Protein AF-A0A9W6T6K0-F1 (afdb_monomer_lite)

Secondary structure (DSSP, 8-state):
----------HHHH--SHHHHHHHHH-GGG---HHHHHHHHHHHHHHHHHHGGG-SSHHHHHHHHHHHHHHHHHTTTS---HHHHIIIIIIIIITT---SSGGGS-HHHHHHHHHHHHHHHHHHHHHHHHHS----SSTT---HHHHHHHHHHHHHHHHH--SSSS-HHHHHHHHHHHHHHHHTTB-TTS-BSS---HHHHHHHHHHHHT---PPPSSSHHHHHHHHHHHHHTHHHHHHHHGGG--HHHHHHHHHHHHHHHT---B-TT---SSS--HHHHHHHHHHHT---SSHHHHHHHHHHHHHHHTHHHHHHHHHHHHHGGG-SSBPP--HHHHHHHHHHHHHHHHT-S--HHHHHTTSS--

Radius of gyration: 25.11 Å; chains: 1; bounding box: 58×57×72 Å

Organism: Candida boidinii (NCBI:txid5477)

Sequence (366 aa):
MEQSENDIPSIEKLISSEDDLVKYVVHPKELNKFEDIYDCLWLYLIFKLAKLIRDDRAQVRNGTIMTFFSIIHSCSDLKVSWLLIYKITLNSVVMQLKPGNITSTSTEDQKNWEESLCHIIEGLGKLYETFLPNFGSDDNIKDESLVIFWSGLIKYYTEIIDPEMNWIYLNTKVFHTFENLLECFSTKDNQVKIKPPTEITESFLEFWSGVLIKYNLIFVSQFQDFITSYLKCFIPLFVLTKSNIDYKKFEKMLMIFNTCIRYPLLSESQRDEIRCTDLQKTIIANLSHLKFTDPIYESSLIQQITSIILLPFSTRDLIEKKIGNKLSSRIPTFIAVSYDAIELLNRNLDDIEDLTPFLNDKSIMA

pLDDT: mean 83.54, std 13.95, range [32.38, 97.5]

Structure (mmCIF, N/CA/C/O backbone):
data_AF-A0A9W6T6K0-F1
#
_entry.id   AF-A0A9W6T6K0-F1
#
loop_
_atom_site.group_PDB
_atom_site.id
_atom_site.type_symbol
_atom_site.label_atom_id
_atom_site.label_alt_id
_atom_site.label_comp_id
_atom_site.label_asym_id
_atom_site.label_entity_id
_atom_site.label_seq_id
_atom_site.pdbx_PDB_ins_code
_atom_site.Cartn_x
_atom_site.Cartn_y
_atom_site.Cartn_z
_atom_site.occupancy
_atom_site.B_iso_or_equiv
_atom_site.auth_seq_id
_atom_site.auth_comp_id
_atom_site.auth_asym_id
_atom_site.auth_atom_id
_atom_site.pdbx_PDB_model_num
ATOM 1 N N . MET A 1 1 ? 34.100 -32.031 -40.895 1.00 35.38 1 MET A N 1
ATOM 2 C CA . MET A 1 1 ? 34.369 -31.195 -39.708 1.00 35.38 1 MET A CA 1
ATOM 3 C C . MET A 1 1 ? 33.242 -30.189 -39.624 1.00 35.38 1 MET A C 1
ATOM 5 O O . MET A 1 1 ? 33.351 -29.104 -40.172 1.00 35.38 1 MET A O 1
ATOM 9 N N . GLU A 1 2 ? 32.127 -30.616 -39.042 1.00 34.06 2 GLU A N 1
ATOM 10 C CA . GLU A 1 2 ? 31.027 -29.737 -38.648 1.00 34.06 2 GLU A CA 1
ATOM 11 C C . GLU A 1 2 ? 31.459 -29.071 -37.341 1.00 34.06 2 GLU A C 1
ATOM 13 O O . GLU A 1 2 ? 31.658 -29.752 -36.335 1.00 34.06 2 GLU A O 1
ATOM 18 N N . GLN A 1 3 ? 31.721 -27.765 -37.380 1.00 32.38 3 GLN A N 1
ATOM 19 C CA . GLN A 1 3 ? 31.899 -26.978 -36.166 1.00 32.38 3 GLN A CA 1
ATOM 20 C C . GLN A 1 3 ? 30.525 -26.490 -35.711 1.00 32.38 3 GLN A C 1
ATOM 22 O O . GLN A 1 3 ? 29.798 -25.845 -36.458 1.00 32.38 3 GLN A O 1
ATOM 27 N N . SER A 1 4 ? 30.213 -26.882 -34.481 1.00 34.00 4 SER A N 1
ATOM 28 C CA . SER A 1 4 ? 29.060 -26.563 -33.646 1.00 34.00 4 SER A CA 1
ATOM 29 C C . SER A 1 4 ? 28.482 -25.158 -33.840 1.00 34.00 4 SER A C 1
ATOM 31 O O . SER A 1 4 ? 29.103 -24.162 -33.478 1.00 34.00 4 SER A O 1
ATOM 33 N N . GLU A 1 5 ? 27.233 -25.114 -34.290 1.00 34.44 5 GLU A N 1
ATOM 34 C CA . GLU A 1 5 ? 26.368 -23.933 -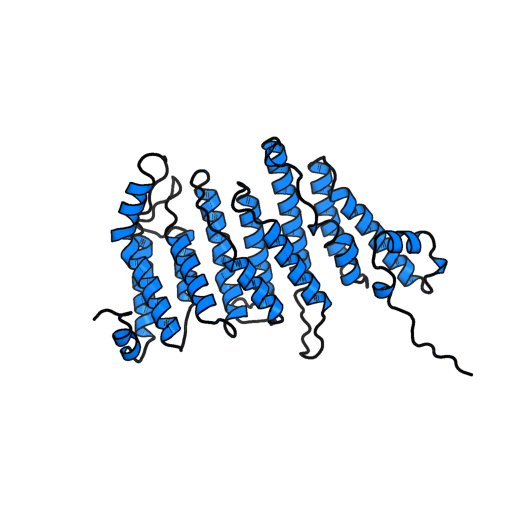34.407 1.00 34.44 5 GLU A CA 1
ATOM 35 C C . GLU A 1 5 ? 25.718 -23.520 -33.062 1.00 34.44 5 GLU A C 1
ATOM 37 O O . GLU A 1 5 ? 24.734 -22.789 -33.032 1.00 34.44 5 GLU A O 1
ATOM 42 N N . ASN A 1 6 ? 26.262 -23.978 -31.930 1.00 42.66 6 ASN A N 1
ATOM 43 C CA . ASN A 1 6 ? 25.698 -23.781 -30.593 1.00 42.66 6 ASN A CA 1
ATOM 44 C C . ASN A 1 6 ? 26.713 -23.089 -29.679 1.00 42.66 6 ASN A C 1
ATOM 46 O O . ASN A 1 6 ? 27.548 -23.769 -29.095 1.00 42.66 6 ASN A O 1
ATOM 50 N N . ASP A 1 7 ? 26.655 -21.755 -29.621 1.00 40.59 7 ASP A N 1
ATOM 51 C CA . ASP A 1 7 ? 26.913 -20.918 -28.428 1.00 40.59 7 ASP A CA 1
ATOM 52 C C . ASP A 1 7 ? 26.981 -19.431 -28.832 1.00 40.59 7 ASP A C 1
ATOM 54 O O . ASP A 1 7 ? 27.991 -18.748 -28.660 1.00 40.59 7 ASP A O 1
ATOM 58 N N . ILE A 1 8 ? 25.898 -18.893 -29.407 1.00 43.91 8 ILE A N 1
ATOM 59 C CA . ILE A 1 8 ? 25.769 -17.436 -29.563 1.00 43.91 8 ILE A CA 1
ATOM 60 C C . ILE A 1 8 ? 25.180 -16.897 -28.250 1.00 43.91 8 ILE A C 1
ATOM 62 O O . ILE A 1 8 ? 24.054 -17.268 -27.905 1.00 43.91 8 ILE A O 1
ATOM 66 N N . PRO A 1 9 ? 25.903 -16.060 -27.482 1.00 48.75 9 PRO A N 1
ATOM 67 C CA . PRO A 1 9 ? 25.356 -15.480 -26.266 1.00 48.75 9 PRO A CA 1
ATOM 68 C C . PRO A 1 9 ? 24.153 -14.595 -26.614 1.00 48.75 9 PRO A C 1
ATOM 70 O O . PRO A 1 9 ? 24.250 -13.723 -27.471 1.00 48.75 9 PRO A O 1
ATOM 73 N N . SER A 1 10 ? 23.021 -14.833 -25.941 1.00 61.88 10 SER A N 1
ATOM 74 C CA . SER A 1 10 ? 21.846 -13.945 -25.965 1.00 61.88 10 SER A CA 1
ATOM 75 C C . SER A 1 10 ? 22.283 -12.485 -25.771 1.00 61.88 10 SER A C 1
ATOM 77 O O . SER A 1 10 ? 23.189 -12.234 -24.971 1.00 61.88 10 SER A O 1
ATOM 79 N N . ILE A 1 11 ? 21.636 -11.524 -26.449 1.00 66.69 11 ILE A N 1
ATOM 80 C CA . ILE A 1 11 ? 21.881 -10.069 -26.302 1.00 66.69 11 ILE A CA 1
ATOM 81 C C . ILE A 1 11 ? 21.935 -9.663 -24.818 1.00 66.69 11 ILE A C 1
ATOM 83 O O . ILE A 1 11 ? 22.728 -8.818 -24.414 1.00 66.69 11 ILE A O 1
ATOM 87 N N . GLU A 1 12 ? 21.153 -10.337 -23.979 1.00 67.31 12 GLU A N 1
ATOM 88 C CA . GLU A 1 12 ? 21.079 -10.145 -22.528 1.00 67.31 12 GLU A CA 1
ATOM 89 C C . GLU A 1 12 ? 22.391 -10.414 -21.776 1.00 67.31 12 GLU A C 1
ATOM 91 O O . GLU A 1 12 ? 22.598 -9.878 -20.689 1.00 67.31 12 GLU A O 1
ATOM 96 N N . LYS A 1 13 ? 23.278 -11.246 -22.336 1.00 67.75 13 LYS A N 1
ATOM 97 C CA . LYS A 1 13 ? 24.628 -11.505 -21.811 1.00 67.75 13 LYS A CA 1
ATOM 98 C C . LYS A 1 13 ? 25.655 -10.496 -22.328 1.00 67.75 13 LYS A C 1
ATOM 100 O O . LYS A 1 13 ? 26.699 -10.329 -21.706 1.00 67.75 13 LYS A O 1
ATOM 105 N N . LEU A 1 14 ? 25.378 -9.860 -23.466 1.00 67.19 14 LEU A N 1
ATOM 106 C CA . LEU A 1 14 ? 26.284 -8.927 -24.137 1.00 67.19 14 LEU A CA 1
ATOM 107 C C . LEU A 1 14 ? 26.086 -7.483 -23.669 1.00 67.19 14 LEU A C 1
ATOM 109 O O . LEU A 1 14 ? 27.053 -6.726 -23.628 1.00 67.19 14 LEU A O 1
ATOM 113 N N . ILE A 1 15 ? 24.859 -7.103 -23.302 1.00 71.44 15 ILE A N 1
ATOM 114 C CA . ILE A 1 15 ? 24.521 -5.743 -22.873 1.00 71.44 15 ILE A CA 1
ATOM 115 C C . ILE A 1 15 ? 24.287 -5.731 -21.365 1.00 71.44 15 ILE A C 1
ATOM 117 O O . ILE A 1 15 ? 23.235 -6.142 -20.876 1.00 71.44 15 ILE A O 1
ATOM 121 N N . SER A 1 16 ? 25.280 -5.235 -20.626 1.00 68.81 16 SER A N 1
ATOM 122 C CA . SER A 1 16 ? 25.214 -5.116 -19.164 1.00 68.81 16 SER A CA 1
ATOM 123 C C . SER A 1 16 ? 25.133 -3.663 -18.693 1.00 68.81 16 SER A C 1
ATOM 125 O O . SER A 1 16 ? 24.722 -3.406 -17.562 1.00 68.81 16 SER A O 1
ATOM 127 N N . SER A 1 17 ? 25.517 -2.710 -19.546 1.00 71.62 17 SER A N 1
ATOM 128 C CA . SER A 1 17 ? 25.640 -1.293 -19.206 1.00 71.62 17 SER A CA 1
ATOM 129 C C . SER A 1 17 ? 25.206 -0.359 -20.344 1.00 71.62 17 SER A C 1
ATOM 131 O O . SER A 1 17 ? 25.005 -0.779 -21.486 1.00 71.62 17 SER A O 1
ATOM 133 N N . GLU A 1 18 ? 25.067 0.935 -20.029 1.00 75.31 18 GLU A N 1
ATOM 134 C CA . GLU A 1 18 ? 24.849 1.989 -21.033 1.00 75.31 18 GLU A CA 1
ATOM 135 C C . GLU A 1 18 ? 25.958 1.999 -22.093 1.00 75.31 18 GLU A C 1
ATOM 137 O O . GLU A 1 18 ? 25.665 2.136 -23.282 1.00 75.31 18 GLU A O 1
ATOM 142 N N . ASP A 1 19 ? 27.213 1.862 -21.664 1.00 76.31 19 ASP A N 1
ATOM 143 C CA . ASP A 1 19 ? 28.371 1.945 -22.552 1.00 76.31 19 ASP A CA 1
ATOM 144 C C . ASP A 1 19 ? 28.377 0.785 -23.551 1.00 76.31 19 ASP A C 1
ATOM 146 O O . ASP A 1 19 ? 28.665 0.991 -24.732 1.00 76.31 19 ASP A O 1
ATOM 150 N N . ASP A 1 20 ? 27.952 -0.403 -23.111 1.00 76.06 20 ASP A N 1
ATOM 151 C CA . ASP A 1 20 ? 27.759 -1.554 -23.992 1.00 76.06 20 ASP A CA 1
ATOM 152 C C . ASP A 1 20 ? 26.673 -1.257 -25.031 1.00 76.06 20 ASP A C 1
ATOM 154 O O . ASP A 1 20 ? 26.900 -1.419 -26.230 1.00 76.06 20 ASP A O 1
ATOM 158 N N . LEU A 1 21 ? 25.512 -0.745 -24.602 1.00 78.94 21 LEU A N 1
ATOM 159 C CA . LEU A 1 21 ? 24.405 -0.416 -25.505 1.00 78.94 21 LEU A CA 1
ATOM 160 C C . LEU A 1 21 ? 24.820 0.619 -26.564 1.00 78.94 21 LEU A C 1
ATOM 162 O O . LEU A 1 21 ? 24.521 0.458 -27.747 1.00 78.94 21 LEU A O 1
ATOM 166 N N . VAL A 1 22 ? 25.541 1.669 -26.159 1.00 78.38 22 VAL A N 1
ATOM 167 C CA . VAL A 1 22 ? 26.057 2.695 -27.078 1.00 78.38 22 VAL A CA 1
ATOM 168 C C . VAL A 1 22 ? 27.078 2.083 -28.039 1.00 78.38 22 VAL A C 1
ATOM 170 O O . VAL A 1 22 ? 27.030 2.361 -29.239 1.00 78.38 22 VAL A O 1
ATOM 173 N N . LYS A 1 23 ? 27.979 1.226 -27.544 1.00 76.81 23 LYS A N 1
ATOM 174 C CA . LYS A 1 23 ? 28.990 0.555 -28.366 1.00 76.81 23 LYS A CA 1
ATOM 175 C C . LYS A 1 23 ? 28.341 -0.284 -29.467 1.00 76.81 23 LYS A C 1
ATOM 177 O O . LYS A 1 23 ? 28.736 -0.138 -30.624 1.00 76.81 23 LYS A O 1
ATOM 182 N N . TYR A 1 24 ? 27.328 -1.085 -29.141 1.00 74.12 24 TYR A N 1
ATOM 183 C CA . TYR A 1 24 ? 26.643 -1.946 -30.111 1.00 74.12 24 TYR A CA 1
ATOM 184 C C . TYR A 1 24 ? 25.807 -1.168 -31.131 1.00 74.12 24 TYR A C 1
ATOM 186 O O . TYR A 1 24 ? 25.782 -1.534 -32.305 1.00 74.12 24 TYR A O 1
ATOM 194 N N . VAL A 1 25 ? 25.186 -0.056 -30.728 1.00 76.50 25 VAL A N 1
ATOM 195 C CA . VAL A 1 25 ? 24.444 0.816 -31.655 1.00 76.50 25 VAL A CA 1
ATOM 196 C C . VAL A 1 25 ? 25.380 1.534 -32.634 1.00 76.50 25 VAL A C 1
ATOM 198 O O . VAL A 1 25 ? 25.056 1.668 -33.813 1.00 76.50 25 VAL A O 1
ATOM 201 N N . VAL A 1 26 ? 26.549 1.990 -32.173 1.00 75.25 26 VAL A N 1
ATOM 202 C CA . VAL A 1 26 ? 27.509 2.733 -33.012 1.00 75.25 26 VAL A CA 1
ATOM 203 C C . VAL A 1 26 ? 28.376 1.792 -33.861 1.00 75.25 26 VAL A C 1
ATOM 205 O O . VAL A 1 26 ? 28.755 2.143 -34.978 1.00 75.25 26 VAL A O 1
ATOM 208 N N . HIS A 1 27 ? 28.674 0.588 -33.365 1.00 71.62 27 HIS A N 1
ATOM 209 C CA . HIS A 1 27 ? 29.499 -0.415 -34.043 1.00 71.62 27 HIS A CA 1
ATOM 210 C C . HIS A 1 27 ? 28.743 -1.749 -34.189 1.00 71.62 27 HIS A C 1
ATOM 212 O O . HIS A 1 27 ? 29.136 -2.751 -33.591 1.00 71.62 27 HIS A O 1
ATOM 218 N N . PRO A 1 28 ? 27.711 -1.820 -35.051 1.00 64.38 28 PRO A N 1
ATOM 219 C CA . PRO A 1 28 ? 26.855 -3.003 -35.190 1.00 64.38 28 PRO A CA 1
ATOM 220 C C . PRO A 1 28 ? 27.562 -4.237 -35.777 1.00 64.38 28 PRO A C 1
ATOM 222 O O . PRO A 1 28 ? 26.952 -5.290 -35.897 1.00 64.38 28 PRO A O 1
ATOM 225 N N . LYS A 1 29 ? 28.851 -4.140 -36.136 1.00 59.06 29 LYS A N 1
ATOM 226 C CA . LYS A 1 29 ? 29.643 -5.244 -36.711 1.00 59.06 29 LYS A CA 1
ATOM 227 C C . LYS A 1 29 ? 29.826 -6.435 -35.761 1.00 59.06 29 LYS A C 1
ATOM 229 O O . LYS A 1 29 ? 30.221 -7.497 -36.223 1.00 59.06 29 LYS A O 1
ATOM 234 N N . GLU A 1 30 ? 29.580 -6.247 -34.464 1.00 57.69 30 GLU A N 1
ATOM 235 C CA . GLU A 1 30 ? 29.626 -7.305 -33.444 1.00 57.69 30 GLU A CA 1
ATOM 236 C C . GLU A 1 30 ? 28.275 -8.048 -33.295 1.00 57.69 30 GLU A C 1
ATOM 238 O O . GLU A 1 30 ? 28.223 -9.078 -32.627 1.00 57.69 30 GLU A O 1
ATOM 243 N N . LEU A 1 31 ? 27.194 -7.568 -33.933 1.00 59.91 31 LEU A N 1
ATOM 244 C CA . LEU A 1 31 ? 25.869 -8.197 -33.928 1.00 59.91 31 LEU A CA 1
ATOM 245 C C . LEU A 1 31 ? 25.640 -8.955 -35.243 1.00 59.91 31 LEU A C 1
ATOM 247 O O . LEU A 1 31 ? 25.631 -8.377 -36.327 1.00 59.91 31 LEU A O 1
ATOM 251 N N . ASN A 1 32 ? 25.445 -10.271 -35.146 1.00 59.09 32 ASN A N 1
ATOM 252 C CA . ASN A 1 32 ? 25.355 -11.153 -36.315 1.00 59.09 32 ASN A CA 1
ATOM 253 C C . ASN A 1 32 ? 23.954 -11.188 -36.962 1.00 59.09 32 ASN A C 1
ATOM 255 O O . ASN A 1 32 ? 23.807 -11.753 -38.046 1.00 59.09 32 ASN A O 1
ATOM 259 N N . LYS A 1 33 ? 22.924 -10.596 -36.331 1.00 68.38 33 LYS A N 1
ATOM 260 C CA . LYS A 1 33 ? 21.535 -10.581 -36.826 1.00 68.38 33 LYS A CA 1
ATOM 261 C C . LYS A 1 33 ? 20.980 -9.159 -36.913 1.00 68.38 33 LYS A C 1
ATOM 263 O O . LYS A 1 33 ? 21.191 -8.334 -36.032 1.00 68.38 33 LYS A O 1
ATOM 268 N N . PHE A 1 34 ? 20.225 -8.890 -37.978 1.00 67.88 34 PHE A N 1
ATOM 269 C CA . PHE A 1 34 ? 19.573 -7.594 -38.207 1.00 67.88 34 PHE A CA 1
ATOM 270 C C . PHE A 1 34 ? 18.480 -7.287 -37.165 1.00 67.88 34 PHE A C 1
ATOM 272 O O . PHE A 1 34 ? 18.283 -6.129 -36.807 1.00 67.88 34 PHE A O 1
ATOM 279 N N . GLU A 1 35 ? 17.809 -8.324 -36.656 1.00 68.94 35 GLU A N 1
ATOM 280 C CA . GLU A 1 35 ? 16.799 -8.224 -35.590 1.00 68.94 35 GLU A CA 1
ATOM 281 C C . GLU A 1 35 ? 17.417 -7.686 -34.288 1.00 68.94 35 GLU A C 1
ATOM 283 O O . GLU A 1 35 ? 16.911 -6.720 -33.724 1.00 68.94 35 GLU A O 1
ATOM 288 N N . ASP A 1 36 ? 18.591 -8.194 -33.903 1.00 72.81 36 ASP A N 1
ATOM 289 C CA . ASP A 1 36 ? 19.314 -7.756 -32.703 1.00 72.81 36 ASP A CA 1
ATOM 290 C C . ASP A 1 36 ? 19.697 -6.264 -32.766 1.00 72.81 36 ASP A C 1
ATOM 292 O O . ASP A 1 36 ? 19.663 -5.556 -31.759 1.00 72.81 36 ASP A O 1
ATOM 296 N N . ILE A 1 37 ? 20.033 -5.754 -33.959 1.00 75.31 37 ILE A N 1
ATOM 297 C CA . ILE A 1 37 ? 20.345 -4.331 -34.172 1.00 75.31 37 ILE A CA 1
ATOM 298 C C . ILE A 1 37 ? 19.092 -3.470 -33.980 1.00 75.31 37 ILE A C 1
ATOM 300 O O . ILE A 1 37 ? 19.172 -2.402 -33.370 1.00 75.31 37 ILE A O 1
ATOM 304 N N . TYR A 1 38 ? 17.941 -3.921 -34.487 1.00 78.12 38 TYR A N 1
ATOM 305 C CA . TYR A 1 38 ? 16.671 -3.215 -34.327 1.00 78.12 38 TYR A CA 1
ATOM 306 C C . TYR A 1 38 ? 16.263 -3.135 -32.851 1.00 78.12 38 TYR A C 1
ATOM 308 O O . TYR A 1 38 ? 15.936 -2.050 -32.365 1.00 78.12 38 TYR A O 1
ATOM 316 N N . ASP A 1 39 ? 16.386 -4.241 -32.118 1.00 77.38 39 ASP A N 1
ATOM 317 C CA . ASP A 1 39 ? 16.087 -4.293 -30.686 1.00 77.38 39 ASP A CA 1
ATOM 318 C C . ASP A 1 39 ? 17.031 -3.396 -29.872 1.00 77.38 39 ASP A C 1
ATOM 320 O O . ASP A 1 39 ? 16.587 -2.656 -28.990 1.00 77.38 39 ASP A O 1
ATOM 324 N N . CYS A 1 40 ? 18.328 -3.375 -30.206 1.00 79.25 40 CYS A N 1
ATOM 325 C CA . CYS A 1 40 ? 19.297 -2.478 -29.570 1.00 79.25 40 CYS A CA 1
ATOM 326 C C . CYS A 1 40 ? 18.999 -0.998 -29.849 1.00 79.25 40 CYS A C 1
ATOM 328 O O . CYS A 1 40 ? 19.087 -0.169 -28.943 1.00 79.25 40 CYS A O 1
ATOM 330 N N . LEU A 1 41 ? 18.632 -0.649 -31.087 1.00 82.75 41 LEU A N 1
ATOM 331 C CA . LEU A 1 41 ? 18.249 0.717 -31.457 1.00 82.75 41 LEU A CA 1
ATOM 332 C C . LEU A 1 41 ? 16.990 1.166 -30.716 1.00 82.75 41 LEU A C 1
ATOM 334 O O . LEU A 1 41 ? 16.920 2.299 -30.236 1.00 82.75 41 LEU A O 1
ATOM 338 N N . TRP A 1 42 ? 16.009 0.276 -30.601 1.00 84.38 42 TRP A N 1
ATOM 339 C CA . TRP A 1 42 ? 14.771 0.546 -29.888 1.00 84.38 42 TRP A CA 1
ATOM 340 C C . TRP A 1 42 ? 15.014 0.735 -28.385 1.00 84.38 42 TRP A C 1
ATOM 342 O O . TRP A 1 42 ? 14.585 1.734 -27.801 1.00 84.38 42 TRP A O 1
ATOM 352 N N . LEU A 1 43 ? 15.798 -0.155 -27.772 1.00 84.31 43 LEU A N 1
ATOM 353 C CA . LEU A 1 43 ? 16.209 -0.036 -26.375 1.00 84.31 43 LEU A CA 1
ATOM 354 C C . LEU A 1 43 ? 17.001 1.255 -26.125 1.00 84.31 43 LEU A C 1
ATOM 356 O O . LEU A 1 43 ? 16.782 1.935 -25.123 1.00 84.31 43 LEU A O 1
ATOM 360 N N . TYR A 1 44 ? 17.879 1.638 -27.054 1.00 87.00 44 TYR A N 1
ATOM 361 C CA . TYR A 1 44 ? 18.618 2.897 -26.993 1.00 87.00 44 TYR A CA 1
ATOM 362 C C . TYR A 1 44 ? 17.702 4.118 -27.062 1.00 87.00 44 TYR A C 1
ATOM 364 O O . TYR A 1 44 ? 17.884 5.063 -26.291 1.00 87.00 44 TYR A O 1
ATOM 372 N N . LEU A 1 45 ? 16.696 4.104 -27.941 1.00 87.69 45 LEU A N 1
ATOM 373 C CA . LEU A 1 45 ? 15.717 5.184 -28.047 1.00 87.69 45 LEU A CA 1
ATOM 374 C C . LEU A 1 45 ? 14.962 5.373 -26.727 1.00 87.69 45 LEU A C 1
ATOM 376 O O . LEU A 1 45 ? 14.869 6.492 -26.218 1.00 87.69 45 LEU A O 1
ATOM 380 N N . ILE A 1 46 ? 14.477 4.279 -26.142 1.00 88.56 46 ILE A N 1
ATOM 381 C CA . ILE A 1 46 ? 13.771 4.304 -24.857 1.00 88.56 46 ILE A CA 1
ATOM 382 C C . ILE A 1 46 ? 14.679 4.768 -23.740 1.00 88.56 46 ILE A C 1
ATOM 384 O O . ILE A 1 46 ? 14.271 5.571 -22.907 1.00 88.56 46 ILE A O 1
ATOM 388 N N . PHE A 1 47 ? 15.919 4.302 -23.725 1.00 89.50 47 PHE A N 1
ATOM 389 C CA . PHE A 1 47 ? 16.890 4.735 -22.743 1.00 89.50 47 PHE A CA 1
ATOM 390 C C . PHE A 1 47 ? 17.160 6.244 -22.826 1.00 89.50 47 PHE A C 1
ATOM 392 O O . PHE A 1 47 ? 17.175 6.935 -21.804 1.00 89.50 47 PHE A O 1
ATOM 399 N N . LYS A 1 48 ? 17.322 6.791 -24.038 1.00 90.12 48 LYS A N 1
ATOM 400 C CA . LYS A 1 48 ? 17.477 8.238 -24.234 1.00 90.12 48 LYS A CA 1
ATOM 401 C C . LYS A 1 48 ? 16.238 9.009 -23.800 1.00 90.12 48 LYS A C 1
ATOM 403 O O . LYS A 1 48 ? 16.390 10.044 -23.158 1.00 90.12 48 LYS A O 1
ATOM 408 N N . LEU A 1 49 ? 15.044 8.490 -24.073 1.00 90.62 49 LEU A N 1
ATOM 409 C CA . LEU A 1 49 ? 13.801 9.077 -23.581 1.00 90.62 49 LEU A CA 1
ATOM 410 C C . LEU A 1 49 ? 13.728 9.047 -22.047 1.00 90.62 49 LEU A C 1
ATOM 412 O O . LEU A 1 49 ? 13.433 10.066 -21.432 1.00 90.62 49 LEU A O 1
ATOM 416 N N . ALA A 1 50 ? 14.073 7.922 -21.417 1.00 91.12 50 ALA A N 1
ATOM 417 C CA . ALA A 1 50 ? 14.092 7.784 -19.964 1.00 91.12 50 ALA A CA 1
ATOM 418 C C . ALA A 1 50 ? 15.045 8.793 -19.307 1.00 91.12 50 ALA A C 1
ATOM 420 O O . ALA A 1 50 ? 14.732 9.347 -18.258 1.00 91.12 50 ALA A O 1
ATOM 421 N N . LYS A 1 51 ? 16.190 9.100 -19.932 1.00 91.19 51 LYS A N 1
ATOM 422 C CA . LYS A 1 51 ? 17.116 10.124 -19.417 1.00 91.19 51 LYS A CA 1
ATOM 423 C C . LYS A 1 51 ? 16.501 11.520 -19.340 1.00 91.19 51 LYS A C 1
ATOM 425 O O . LYS A 1 51 ? 16.868 12.279 -18.445 1.00 91.19 51 LYS A O 1
ATOM 430 N N . LEU A 1 52 ? 15.555 11.847 -20.221 1.00 92.12 52 LEU A N 1
ATOM 431 C CA . LEU A 1 52 ? 14.866 13.141 -20.217 1.00 92.12 52 LEU A CA 1
ATOM 432 C C . LEU A 1 52 ? 13.900 13.298 -19.029 1.00 92.12 52 LEU A C 1
ATOM 434 O O . LEU A 1 52 ? 13.493 14.411 -18.715 1.00 92.12 52 LEU A O 1
ATOM 438 N N . ILE A 1 53 ? 13.591 12.219 -18.300 1.00 92.62 53 ILE A N 1
ATOM 439 C CA . ILE A 1 53 ? 12.798 12.276 -17.059 1.00 92.62 53 ILE A CA 1
ATOM 440 C C . ILE A 1 53 ? 13.537 13.063 -15.959 1.00 92.62 53 ILE A C 1
ATOM 442 O O . ILE A 1 53 ? 12.927 13.537 -15.006 1.00 92.62 53 ILE A O 1
ATOM 446 N N . ARG A 1 54 ? 14.853 13.257 -16.087 1.00 89.62 54 ARG A N 1
ATOM 447 C CA . ARG A 1 54 ? 15.649 14.064 -15.153 1.00 89.62 54 ARG A CA 1
ATOM 448 C C . ARG A 1 54 ? 15.655 15.562 -15.484 1.00 89.62 54 ARG A C 1
ATOM 450 O O . ARG A 1 54 ? 16.431 16.287 -14.877 1.00 89.62 54 ARG A O 1
ATOM 457 N N . ASP A 1 55 ? 14.848 16.025 -16.443 1.00 90.81 55 ASP A N 1
ATOM 458 C CA . ASP A 1 55 ? 14.747 17.457 -16.754 1.00 90.81 55 ASP A CA 1
ATOM 459 C C . ASP A 1 55 ? 14.225 18.240 -15.535 1.00 90.81 55 ASP A C 1
ATOM 461 O O . ASP A 1 55 ? 13.277 17.826 -14.855 1.00 90.81 55 ASP A O 1
ATOM 465 N N . ASP A 1 56 ? 14.846 19.387 -15.262 1.00 86.94 56 ASP A N 1
ATOM 466 C CA . ASP A 1 56 ? 14.498 20.239 -14.123 1.00 86.94 56 ASP A CA 1
ATOM 467 C C . ASP A 1 56 ? 13.082 20.818 -14.262 1.00 86.94 56 ASP A C 1
ATOM 469 O O . ASP A 1 56 ? 12.362 20.998 -13.274 1.00 86.94 56 ASP A O 1
ATOM 473 N N . ARG A 1 57 ? 12.631 21.064 -15.499 1.00 90.69 57 ARG A N 1
ATOM 474 C CA . ARG A 1 57 ? 11.324 21.663 -15.779 1.00 90.69 57 ARG A CA 1
ATOM 475 C C . ARG A 1 57 ? 10.226 20.621 -15.607 1.00 90.69 57 ARG A C 1
ATOM 477 O O . ARG A 1 57 ? 10.125 19.673 -16.385 1.00 90.69 57 ARG A O 1
ATOM 484 N N . ALA A 1 58 ? 9.335 20.862 -14.647 1.00 91.00 58 ALA A N 1
ATOM 485 C CA . ALA A 1 58 ? 8.244 19.953 -14.292 1.00 91.00 58 ALA A CA 1
ATOM 486 C C . ALA A 1 58 ? 7.392 19.510 -15.491 1.00 91.00 58 ALA A C 1
ATOM 488 O O . ALA A 1 58 ? 7.142 18.323 -15.662 1.00 91.00 58 ALA A O 1
ATOM 489 N N . GLN A 1 59 ? 7.016 20.438 -16.376 1.00 92.69 59 GLN A N 1
ATOM 490 C CA . GLN A 1 59 ? 6.203 20.120 -17.556 1.00 92.69 59 GLN A CA 1
ATOM 491 C C . GLN A 1 59 ? 6.908 19.169 -18.531 1.00 92.69 59 GLN A C 1
ATOM 493 O O . GLN A 1 59 ? 6.288 18.244 -19.053 1.00 92.69 59 GLN A O 1
ATOM 498 N N . VAL A 1 60 ? 8.208 19.377 -18.765 1.00 93.62 60 VAL A N 1
ATOM 499 C CA . VAL A 1 60 ? 8.999 18.522 -19.661 1.00 93.62 60 VAL A CA 1
ATOM 500 C C . VAL A 1 60 ? 9.194 17.154 -19.027 1.00 93.62 60 VAL A C 1
ATOM 502 O O . VAL A 1 60 ? 8.997 16.139 -19.693 1.00 93.62 60 VAL A O 1
ATOM 505 N N . ARG A 1 61 ? 9.496 17.120 -17.728 1.00 94.81 61 ARG A N 1
ATOM 506 C CA . ARG A 1 61 ? 9.615 15.888 -16.954 1.00 94.81 61 ARG A CA 1
ATOM 507 C C . ARG A 1 61 ? 8.321 15.073 -16.967 1.00 94.81 61 ARG A C 1
ATOM 509 O O . ARG A 1 61 ? 8.350 13.922 -17.391 1.00 94.81 61 ARG A O 1
ATOM 516 N N . ASN A 1 62 ? 7.187 15.668 -16.597 1.00 94.75 62 ASN A N 1
ATOM 517 C CA . ASN A 1 62 ? 5.881 14.999 -16.573 1.00 94.75 62 ASN A CA 1
ATOM 518 C C . ASN A 1 62 ? 5.478 14.513 -17.973 1.00 94.75 62 ASN A C 1
ATOM 520 O O . ASN A 1 62 ? 5.102 13.352 -18.141 1.00 94.75 62 ASN A O 1
ATOM 524 N N . GLY A 1 63 ? 5.628 15.364 -18.996 1.00 95.50 63 GLY A N 1
ATOM 525 C CA . GLY A 1 63 ? 5.369 14.994 -20.390 1.00 95.50 63 GLY A CA 1
ATOM 526 C C . GLY A 1 63 ? 6.230 13.819 -20.859 1.00 95.50 63 GLY A C 1
ATOM 527 O O . GLY A 1 63 ? 5.731 12.897 -21.506 1.00 95.50 63 GLY A O 1
ATOM 528 N N . THR A 1 64 ? 7.507 13.809 -20.474 1.00 95.88 64 THR A N 1
ATOM 529 C CA . THR A 1 64 ? 8.433 12.716 -20.786 1.00 95.88 64 THR A CA 1
ATOM 530 C C . THR A 1 64 ? 8.032 11.423 -20.083 1.00 95.88 64 THR A C 1
ATOM 532 O O . THR A 1 64 ? 7.988 10.389 -20.740 1.00 95.88 64 THR A O 1
ATOM 535 N N . ILE A 1 65 ? 7.699 11.464 -18.786 1.00 95.81 65 ILE A N 1
ATOM 536 C CA . ILE A 1 65 ? 7.266 10.285 -18.016 1.00 95.81 65 ILE A CA 1
ATOM 537 C C . ILE A 1 65 ? 6.041 9.642 -18.675 1.00 95.81 65 ILE A C 1
ATOM 539 O O . ILE A 1 65 ? 6.046 8.447 -18.971 1.00 95.81 65 ILE A O 1
ATOM 543 N N . MET A 1 66 ? 5.010 10.440 -18.968 1.00 94.62 66 MET A N 1
ATOM 544 C CA . MET A 1 66 ? 3.788 9.948 -19.609 1.00 94.62 66 MET A CA 1
ATOM 545 C C . MET A 1 66 ? 4.064 9.355 -20.996 1.00 94.62 66 MET A C 1
ATOM 547 O O . MET A 1 66 ? 3.542 8.290 -21.334 1.00 94.62 66 MET A O 1
ATOM 551 N N . THR A 1 67 ? 4.914 10.013 -21.788 1.00 94.69 67 THR A N 1
ATOM 552 C CA . THR A 1 67 ? 5.299 9.537 -23.126 1.00 94.69 67 THR A CA 1
ATOM 553 C C . THR A 1 67 ? 6.090 8.232 -23.045 1.00 94.69 67 THR A C 1
ATOM 555 O O . THR A 1 67 ? 5.812 7.303 -23.799 1.00 94.69 67 THR A O 1
ATOM 558 N N . PHE A 1 68 ? 7.031 8.131 -22.103 1.00 94.44 68 PHE A N 1
ATOM 559 C CA . PHE A 1 68 ? 7.829 6.932 -21.860 1.00 94.44 68 PHE A CA 1
ATOM 560 C C . PHE A 1 68 ? 6.939 5.720 -21.582 1.00 94.44 68 PHE A C 1
ATOM 562 O O . PHE A 1 68 ? 7.028 4.724 -22.298 1.00 94.44 68 PHE A O 1
ATOM 569 N N . PHE A 1 69 ? 6.028 5.816 -20.609 1.00 93.06 69 PHE A N 1
ATOM 570 C CA . PHE A 1 69 ? 5.134 4.700 -20.293 1.00 93.06 69 PHE A CA 1
ATOM 571 C C . PHE A 1 69 ? 4.162 4.390 -21.433 1.00 93.06 69 PHE A C 1
ATOM 573 O O . PHE A 1 69 ? 3.899 3.222 -21.698 1.00 93.06 69 PHE A O 1
ATOM 580 N N . SER A 1 70 ? 3.682 5.402 -22.163 1.00 91.31 70 SER A N 1
ATOM 581 C CA . SER A 1 70 ? 2.807 5.187 -23.325 1.00 91.31 70 SER A CA 1
ATOM 582 C C . SER A 1 70 ? 3.502 4.406 -24.444 1.00 91.31 70 SER A C 1
ATOM 584 O O . SER A 1 70 ? 2.897 3.508 -25.032 1.00 91.31 70 SER A O 1
ATOM 586 N N . ILE A 1 71 ? 4.775 4.711 -24.719 1.00 89.56 71 ILE A N 1
ATOM 587 C CA . ILE A 1 71 ? 5.582 3.982 -25.707 1.00 89.56 71 ILE A CA 1
ATOM 588 C C . ILE A 1 71 ? 5.802 2.546 -25.247 1.00 89.56 71 ILE A C 1
ATOM 590 O O . ILE A 1 71 ? 5.517 1.628 -26.008 1.00 89.56 71 ILE A O 1
ATOM 594 N N . ILE A 1 72 ? 6.243 2.341 -24.001 1.00 87.12 72 ILE A N 1
ATOM 595 C CA . ILE A 1 72 ? 6.464 0.992 -23.465 1.00 87.12 72 ILE A CA 1
ATOM 596 C C . ILE A 1 72 ? 5.180 0.156 -23.546 1.00 87.12 72 ILE A C 1
ATOM 598 O O . ILE A 1 72 ? 5.221 -0.979 -24.011 1.00 87.12 72 ILE A O 1
ATOM 602 N N . HIS A 1 73 ? 4.033 0.724 -23.166 1.00 83.88 73 HIS A N 1
ATOM 603 C CA . HIS A 1 73 ? 2.743 0.037 -23.246 1.00 83.88 73 HIS A CA 1
ATOM 604 C C . HIS A 1 73 ? 2.321 -0.315 -24.672 1.00 83.88 73 HIS A C 1
ATOM 606 O O . HIS A 1 73 ? 1.775 -1.390 -24.894 1.00 83.88 73 HIS A O 1
ATOM 612 N N . SER A 1 74 ? 2.581 0.570 -25.635 1.00 82.81 74 SER A N 1
ATOM 613 C CA . SER A 1 74 ? 2.222 0.347 -27.044 1.00 82.81 74 SER A CA 1
ATOM 614 C C . SER A 1 74 ? 3.113 -0.690 -27.728 1.00 82.81 74 SER A C 1
ATOM 616 O O . SER A 1 74 ? 2.816 -1.132 -28.834 1.00 82.81 74 SER A O 1
ATOM 618 N N . CYS A 1 75 ? 4.222 -1.060 -27.094 1.00 71.56 75 CYS A N 1
ATOM 619 C CA . CYS A 1 75 ? 5.225 -1.955 -27.646 1.00 71.56 75 CYS A CA 1
ATOM 620 C C . CYS A 1 75 ? 5.150 -3.380 -27.081 1.00 71.56 75 CYS A C 1
ATOM 622 O O . CYS A 1 75 ? 6.130 -4.115 -27.180 1.00 71.56 75 CYS A O 1
ATOM 624 N N . SER A 1 76 ? 3.988 -3.783 -26.553 1.00 60.41 76 SER A N 1
ATOM 625 C CA . SER A 1 76 ? 3.705 -5.140 -26.054 1.00 60.41 76 SER A CA 1
ATOM 626 C C . SER A 1 76 ? 4.103 -6.264 -27.013 1.00 60.41 76 SER A C 1
ATOM 628 O O . SER A 1 76 ? 4.449 -7.356 -26.573 1.00 60.41 76 SER A O 1
ATOM 630 N N . ASP A 1 77 ? 4.044 -5.986 -28.315 1.00 60.31 77 ASP A N 1
ATOM 631 C CA . ASP A 1 77 ? 4.198 -6.978 -29.378 1.00 60.31 77 ASP A CA 1
ATOM 632 C C . ASP A 1 77 ? 5.649 -7.110 -29.871 1.00 60.31 77 ASP A C 1
ATOM 634 O O . ASP A 1 77 ? 5.961 -7.988 -30.680 1.00 60.31 77 ASP A O 1
ATOM 638 N N . LEU A 1 78 ? 6.555 -6.241 -29.408 1.00 60.38 78 LEU A N 1
ATOM 639 C CA . LEU A 1 78 ? 7.971 -6.324 -29.750 1.00 60.38 78 LEU A CA 1
ATOM 640 C C . LEU A 1 78 ? 8.638 -7.412 -28.899 1.00 60.38 78 LEU A C 1
ATOM 642 O O . LEU A 1 78 ? 8.496 -7.432 -27.679 1.00 60.38 78 LEU A O 1
ATOM 646 N N . LYS A 1 79 ? 9.425 -8.295 -29.529 1.00 65.56 79 LYS A N 1
ATOM 647 C CA . LYS A 1 79 ? 10.193 -9.375 -28.869 1.00 65.56 79 LYS A CA 1
ATOM 648 C C . LYS A 1 79 ? 11.391 -8.863 -28.049 1.00 65.56 79 LYS A C 1
ATOM 650 O O . LYS A 1 79 ? 12.396 -9.556 -27.913 1.00 65.56 79 LYS A O 1
ATOM 655 N N . VAL A 1 80 ? 11.313 -7.646 -27.521 1.00 68.12 80 VAL A N 1
ATOM 656 C CA . VAL A 1 80 ? 12.417 -7.028 -26.790 1.00 68.12 80 VAL A CA 1
ATOM 657 C C . VAL A 1 80 ? 12.516 -7.650 -25.401 1.00 68.12 80 VAL A C 1
ATOM 659 O O . VAL A 1 80 ? 11.513 -7.882 -24.727 1.00 68.12 80 VAL A O 1
ATOM 662 N N . SER A 1 81 ? 13.746 -7.901 -24.951 1.00 78.31 81 SER A N 1
ATOM 663 C CA . SER A 1 81 ? 14.006 -8.427 -23.611 1.00 78.31 81 SER A CA 1
ATOM 664 C C . SER A 1 81 ? 13.540 -7.453 -22.522 1.00 78.31 81 SER A C 1
ATOM 666 O O . SER A 1 81 ? 14.135 -6.390 -22.305 1.00 78.31 81 SER A O 1
ATOM 668 N N . TRP A 1 82 ? 12.515 -7.855 -21.767 1.00 80.56 82 TRP A N 1
ATOM 669 C CA . TRP A 1 82 ? 12.052 -7.143 -20.572 1.00 80.56 82 TRP A CA 1
ATOM 670 C C . TRP A 1 82 ? 13.137 -7.015 -19.503 1.00 80.56 82 TRP A C 1
ATOM 672 O O . TRP A 1 82 ? 13.182 -6.009 -18.796 1.00 80.56 82 TRP A O 1
ATOM 682 N N . LEU A 1 83 ? 14.057 -7.981 -19.424 1.00 82.88 83 LEU A N 1
ATOM 683 C CA . LEU A 1 83 ? 15.205 -7.918 -18.523 1.00 82.88 83 LEU A CA 1
ATOM 684 C C . LEU A 1 83 ? 16.123 -6.741 -18.864 1.00 82.88 83 LEU A C 1
ATOM 686 O O . LEU A 1 83 ? 16.577 -6.038 -17.959 1.00 82.88 83 LEU A O 1
ATOM 690 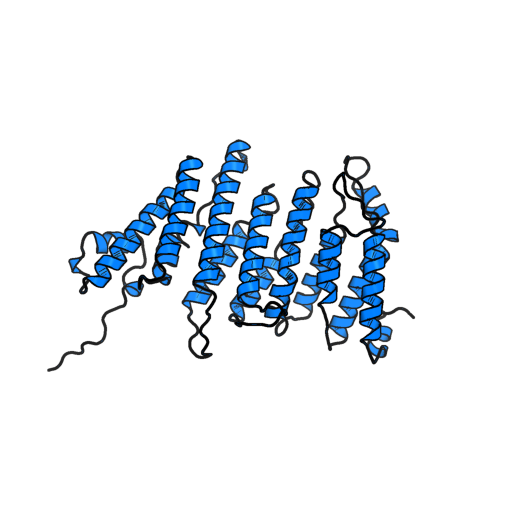N N . LEU A 1 84 ? 16.365 -6.490 -20.153 1.00 82.06 84 LEU A N 1
ATOM 691 C CA . LEU A 1 84 ? 17.154 -5.345 -20.605 1.00 82.06 84 LEU A CA 1
ATOM 692 C C . LEU A 1 84 ? 16.417 -4.021 -20.402 1.00 82.06 84 LEU A C 1
ATOM 694 O O . LEU A 1 84 ? 17.016 -3.079 -19.881 1.00 82.06 84 LEU A O 1
ATOM 698 N N . ILE A 1 85 ? 15.121 -3.958 -20.734 1.00 86.44 85 ILE A N 1
ATOM 699 C CA . ILE A 1 85 ? 14.281 -2.780 -20.454 1.00 86.44 85 ILE A CA 1
ATOM 700 C C . ILE A 1 85 ? 14.353 -2.450 -18.961 1.00 86.44 85 ILE A C 1
ATOM 702 O O . ILE A 1 85 ? 14.636 -1.309 -18.586 1.00 86.44 85 ILE A O 1
ATOM 706 N N . TYR A 1 86 ? 14.173 -3.447 -18.098 1.00 88.25 86 TYR A N 1
ATOM 707 C CA . TYR A 1 86 ? 14.245 -3.262 -16.660 1.00 88.25 86 TYR A CA 1
ATOM 708 C C . TYR A 1 86 ? 15.623 -2.770 -16.208 1.00 88.25 86 TYR A C 1
ATOM 710 O O . TYR A 1 86 ? 15.708 -1.722 -15.573 1.00 88.25 86 TYR A O 1
ATOM 718 N N . LYS A 1 87 ? 16.707 -3.473 -16.557 1.00 86.62 87 LYS A N 1
ATOM 719 C CA . LYS A 1 87 ? 18.066 -3.132 -16.104 1.00 86.62 87 LYS A CA 1
ATOM 720 C C . LYS A 1 87 ? 18.525 -1.755 -16.582 1.00 86.62 87 LYS A C 1
ATOM 722 O O . LYS A 1 87 ? 19.072 -0.987 -15.796 1.00 86.62 87 LYS A O 1
ATOM 727 N N . ILE A 1 88 ? 18.322 -1.446 -17.862 1.00 85.88 88 ILE A N 1
ATOM 728 C CA . ILE A 1 88 ? 18.912 -0.264 -18.504 1.00 85.88 88 ILE A CA 1
ATOM 729 C C . ILE A 1 88 ? 18.026 0.969 -18.370 1.00 85.88 88 ILE A C 1
ATOM 731 O O . ILE A 1 88 ? 18.550 2.079 -18.410 1.00 85.88 88 ILE A O 1
ATOM 735 N N . THR A 1 89 ? 16.712 0.808 -18.206 1.00 89.62 89 THR A N 1
ATOM 736 C CA . THR A 1 89 ? 15.782 1.947 -18.225 1.00 89.62 89 THR A CA 1
ATOM 737 C C . THR A 1 89 ? 15.011 2.081 -16.917 1.00 89.62 89 THR A C 1
ATOM 739 O O . THR A 1 89 ? 15.139 3.104 -16.240 1.00 89.62 89 THR A O 1
ATOM 742 N N . LEU A 1 90 ? 14.264 1.053 -16.504 1.00 91.06 90 LEU A N 1
ATOM 743 C CA . LEU A 1 90 ? 13.388 1.157 -15.335 1.00 91.06 90 LEU A CA 1
ATOM 744 C C . LEU A 1 90 ? 14.201 1.262 -14.046 1.00 91.06 90 LEU A C 1
ATOM 746 O O . LEU A 1 90 ? 14.084 2.251 -13.334 1.00 91.06 90 LEU A O 1
ATOM 750 N N . ASN A 1 91 ? 15.054 0.280 -13.764 1.00 91.19 91 ASN A N 1
ATOM 751 C CA . ASN A 1 91 ? 15.804 0.206 -12.518 1.00 91.19 91 ASN A CA 1
ATOM 752 C C . ASN A 1 91 ? 16.867 1.305 -12.411 1.00 91.19 91 ASN A C 1
ATOM 754 O O . ASN A 1 91 ? 16.997 1.905 -11.349 1.00 91.19 91 ASN A O 1
ATOM 758 N N . SER A 1 92 ? 17.607 1.583 -13.488 1.00 88.31 92 SER A N 1
ATOM 759 C CA . SER A 1 92 ? 18.770 2.484 -13.467 1.00 88.31 92 SER A CA 1
ATOM 760 C C . SER A 1 92 ? 18.430 3.965 -13.673 1.00 88.31 92 SER A C 1
ATOM 762 O O . SER A 1 92 ? 19.192 4.838 -13.244 1.00 88.31 92 SER A O 1
ATOM 764 N N . VAL A 1 93 ? 17.303 4.277 -14.324 1.00 90.56 93 VAL A N 1
ATOM 765 C CA . VAL A 1 93 ? 16.909 5.661 -14.619 1.00 90.56 93 VAL A CA 1
ATOM 766 C C . VAL A 1 93 ? 15.624 6.036 -13.899 1.00 90.56 93 VAL A C 1
ATOM 768 O O . VAL A 1 93 ? 15.661 6.952 -13.079 1.00 90.56 93 VAL A O 1
ATOM 771 N N . VAL A 1 94 ? 14.520 5.336 -14.177 1.00 92.94 94 VAL A N 1
ATOM 772 C CA . VAL A 1 94 ? 13.177 5.708 -13.695 1.00 92.94 94 VAL A CA 1
ATOM 773 C C . VAL A 1 94 ? 13.059 5.537 -12.179 1.00 92.94 94 VAL A C 1
ATOM 775 O O . VAL A 1 94 ? 12.731 6.487 -11.477 1.00 92.94 94 VAL A O 1
ATOM 778 N N . MET A 1 95 ? 13.403 4.359 -11.657 1.00 93.50 95 MET A N 1
ATOM 779 C CA . MET A 1 95 ? 13.358 4.030 -10.225 1.00 93.50 95 MET A CA 1
ATOM 780 C C . MET A 1 95 ? 14.491 4.689 -9.421 1.00 93.50 95 MET A C 1
ATOM 782 O O . MET A 1 95 ? 14.466 4.674 -8.196 1.00 93.50 95 MET A O 1
ATOM 786 N N . GLN A 1 96 ? 15.478 5.299 -10.089 1.00 90.44 96 GLN A N 1
ATOM 787 C CA . GLN A 1 96 ? 16.487 6.143 -9.434 1.00 90.44 96 GLN A CA 1
ATOM 788 C C . GLN A 1 96 ? 16.085 7.617 -9.388 1.00 90.44 96 GLN A C 1
ATOM 790 O O . GLN A 1 96 ? 16.840 8.431 -8.853 1.00 90.44 96 GLN A O 1
ATOM 795 N N . LEU A 1 97 ? 14.942 7.995 -9.974 1.00 88.19 97 LEU A N 1
ATOM 796 C CA . LEU A 1 97 ? 14.492 9.374 -9.913 1.00 88.19 97 LEU A CA 1
ATOM 797 C C . LEU A 1 97 ? 14.112 9.710 -8.474 1.00 88.19 97 LEU A C 1
ATOM 799 O O . LEU A 1 97 ? 13.106 9.242 -7.944 1.00 88.19 97 LEU A O 1
ATOM 803 N N . LYS A 1 98 ? 14.932 10.560 -7.870 1.00 81.62 98 LYS A N 1
ATOM 804 C CA . LYS A 1 98 ? 14.685 11.166 -6.573 1.00 81.62 98 LYS A CA 1
ATOM 805 C C . LYS A 1 98 ? 14.843 12.667 -6.742 1.00 81.62 98 LYS A C 1
ATOM 807 O O . LYS A 1 98 ? 15.773 13.098 -7.434 1.00 81.62 98 LYS A O 1
ATOM 812 N N . PRO A 1 99 ? 13.966 13.475 -6.145 1.00 76.88 99 PRO A N 1
ATOM 813 C CA . PRO A 1 99 ? 14.247 14.891 -6.079 1.00 76.88 99 PRO A CA 1
ATOM 814 C C . PRO A 1 99 ? 15.487 15.127 -5.210 1.00 76.88 99 PRO A C 1
ATOM 816 O O . PRO A 1 99 ? 15.808 14.319 -4.341 1.00 76.88 99 PRO A O 1
ATOM 819 N N . GLY A 1 100 ? 16.203 16.219 -5.481 1.00 70.62 100 GLY A N 1
ATOM 820 C CA . GLY A 1 100 ? 17.391 16.616 -4.718 1.00 70.62 100 GLY A CA 1
ATOM 821 C C . GLY A 1 100 ? 17.061 17.050 -3.281 1.00 70.62 100 GLY A C 1
ATOM 822 O O . GLY A 1 100 ? 16.203 16.479 -2.620 1.00 70.62 100 GLY A O 1
ATOM 823 N N . ASN A 1 101 ? 17.714 18.097 -2.765 1.00 62.88 101 ASN A N 1
ATOM 824 C CA . ASN A 1 101 ? 17.426 18.624 -1.419 1.00 62.88 101 ASN A CA 1
ATOM 825 C C . ASN A 1 101 ? 16.053 19.334 -1.344 1.00 62.88 101 ASN A C 1
ATOM 827 O O . ASN A 1 101 ? 15.972 20.562 -1.274 1.00 62.88 101 ASN A O 1
ATOM 831 N N . ILE A 1 102 ? 14.971 18.552 -1.315 1.00 62.53 102 ILE A N 1
ATOM 832 C CA . ILE A 1 102 ? 13.554 18.973 -1.290 1.00 62.53 102 ILE A CA 1
ATOM 833 C C . ILE A 1 102 ? 13.257 19.909 -0.117 1.00 62.53 102 ILE A C 1
ATOM 835 O O . ILE A 1 102 ? 12.480 20.857 -0.245 1.00 62.53 102 ILE A O 1
ATOM 839 N N . THR A 1 103 ? 13.914 19.684 1.022 1.00 60.66 103 THR A N 1
ATOM 840 C CA . THR A 1 103 ? 13.740 20.466 2.255 1.00 60.66 103 THR A CA 1
ATOM 841 C C . THR A 1 103 ? 14.152 21.931 2.108 1.00 60.66 103 THR A C 1
ATOM 843 O O . THR A 1 103 ? 13.718 22.763 2.898 1.00 60.66 103 THR A O 1
ATOM 846 N N . SER A 1 104 ? 14.953 22.256 1.088 1.00 60.19 104 SER A N 1
ATOM 847 C CA . SER A 1 104 ? 15.384 23.623 0.763 1.00 60.19 104 SER A CA 1
ATOM 848 C C . SER A 1 104 ? 14.652 24.248 -0.432 1.00 60.19 104 SER A C 1
ATOM 850 O O . SER A 1 104 ? 14.922 25.396 -0.776 1.00 60.19 104 SER A O 1
ATOM 852 N N . THR A 1 105 ? 13.740 23.507 -1.069 1.00 69.38 105 THR A N 1
ATOM 853 C CA . THR A 1 105 ? 13.023 23.949 -2.279 1.00 69.38 105 THR A CA 1
ATOM 854 C C . THR A 1 105 ? 11.673 24.587 -1.964 1.00 69.38 105 THR A C 1
ATOM 856 O O . THR A 1 105 ? 11.132 24.423 -0.868 1.00 69.38 105 THR A O 1
ATOM 859 N N . SER A 1 106 ? 11.135 25.347 -2.923 1.00 80.38 106 SER A N 1
ATOM 860 C CA . SER A 1 106 ? 9.838 26.006 -2.775 1.00 80.38 106 SER A CA 1
ATOM 861 C C . SER A 1 106 ? 8.699 24.984 -2.650 1.00 80.38 106 SER A C 1
ATOM 863 O O . SER A 1 106 ? 8.792 23.861 -3.143 1.00 80.38 106 SER A O 1
ATOM 865 N N . THR A 1 107 ? 7.587 25.366 -2.018 1.00 82.81 107 THR A N 1
ATOM 866 C CA . THR A 1 107 ? 6.400 24.498 -1.901 1.00 82.81 107 THR A CA 1
ATOM 867 C C . THR A 1 107 ? 5.804 24.115 -3.259 1.00 82.81 107 THR A C 1
ATOM 869 O O . THR A 1 107 ? 5.178 23.064 -3.380 1.00 82.81 107 THR A O 1
ATOM 872 N N . GLU A 1 108 ? 5.996 24.948 -4.281 1.00 85.19 108 GLU A N 1
ATOM 873 C CA . GLU A 1 108 ? 5.592 24.667 -5.658 1.00 85.19 108 GLU A CA 1
ATOM 874 C C . GLU A 1 108 ? 6.474 23.585 -6.289 1.00 85.19 108 GLU A C 1
ATOM 876 O O . GLU A 1 108 ? 5.954 22.626 -6.854 1.00 85.19 108 GLU A O 1
ATOM 881 N N . ASP A 1 109 ? 7.794 23.660 -6.101 1.00 84.75 109 ASP A N 1
ATOM 882 C CA . ASP A 1 109 ? 8.718 22.623 -6.569 1.00 84.75 109 ASP A CA 1
ATOM 883 C C . ASP A 1 109 ? 8.440 21.275 -5.902 1.00 84.75 109 ASP A C 1
ATOM 885 O O . ASP A 1 109 ? 8.457 20.242 -6.569 1.00 84.75 109 ASP A O 1
ATOM 889 N N . GLN A 1 110 ? 8.124 21.277 -4.603 1.00 85.69 110 GLN A N 1
ATOM 890 C CA . GLN A 1 110 ? 7.741 20.061 -3.881 1.00 85.69 110 GLN A CA 1
ATOM 891 C C . GLN A 1 110 ? 6.501 19.402 -4.496 1.00 85.69 110 GLN A C 1
ATOM 893 O O . GLN A 1 110 ? 6.509 18.193 -4.717 1.00 85.69 110 GLN A O 1
ATOM 898 N N . LYS A 1 111 ? 5.468 20.186 -4.829 1.00 88.00 111 LYS A N 1
ATOM 899 C CA . LYS A 1 111 ? 4.258 19.686 -5.503 1.00 88.00 111 LYS A CA 1
ATOM 900 C C . LYS A 1 111 ? 4.547 19.175 -6.911 1.00 88.00 111 LYS A C 1
ATOM 902 O O . LYS A 1 111 ? 4.061 18.115 -7.287 1.00 88.00 111 LYS A O 1
ATOM 907 N N . ASN A 1 112 ? 5.369 19.897 -7.668 1.00 90.69 112 ASN A N 1
ATOM 908 C CA . ASN A 1 112 ? 5.779 19.491 -9.011 1.00 90.69 112 ASN A CA 1
ATOM 909 C C . ASN A 1 112 ? 6.538 18.156 -8.996 1.00 90.69 112 ASN A C 1
ATOM 911 O O . ASN A 1 112 ? 6.408 17.351 -9.915 1.00 90.69 112 ASN A O 1
ATOM 915 N N . TRP A 1 113 ? 7.350 17.916 -7.966 1.00 91.06 113 TRP A N 1
ATOM 916 C CA . TRP A 1 113 ? 8.019 16.634 -7.765 1.00 91.06 113 TRP A CA 1
ATOM 917 C C . TRP A 1 113 ? 7.062 15.536 -7.313 1.00 91.06 113 TRP A C 1
ATOM 919 O O . TRP A 1 113 ? 7.138 14.430 -7.845 1.00 91.06 113 TRP A O 1
ATOM 929 N N . GLU A 1 114 ? 6.145 15.839 -6.393 1.00 91.00 114 GLU A N 1
ATOM 930 C CA . GLU A 1 114 ? 5.098 14.907 -5.967 1.00 91.00 114 GLU A CA 1
ATOM 931 C C . GLU A 1 114 ? 4.272 14.414 -7.169 1.00 91.00 114 GLU A C 1
ATOM 933 O O . GLU A 1 114 ? 4.067 13.210 -7.323 1.00 91.00 114 GLU A O 1
ATOM 938 N N . GLU A 1 115 ? 3.884 15.316 -8.076 1.00 92.69 115 GLU A N 1
ATOM 939 C CA . GLU A 1 115 ? 3.166 14.989 -9.314 1.00 92.69 115 GLU A CA 1
ATOM 940 C C . GLU A 1 115 ? 3.992 14.087 -10.247 1.00 92.69 115 GLU A C 1
ATOM 942 O O . GLU A 1 115 ? 3.502 13.051 -10.704 1.00 92.69 115 GLU A O 1
ATOM 947 N N . SER A 1 116 ? 5.266 14.423 -10.491 1.00 94.50 116 SER A N 1
ATOM 948 C CA . SER A 1 116 ? 6.155 13.591 -11.315 1.00 94.50 116 SER A CA 1
ATOM 949 C C . SER A 1 116 ? 6.284 12.169 -10.770 1.00 94.50 116 SER A C 1
ATOM 951 O O . SER A 1 116 ? 6.223 11.201 -11.528 1.00 94.50 116 SER A O 1
ATOM 953 N N . LEU A 1 117 ? 6.454 12.035 -9.454 1.00 94.31 117 LEU A N 1
ATOM 954 C CA . LEU A 1 117 ? 6.556 10.735 -8.802 1.00 94.31 117 LEU A CA 1
ATOM 955 C C . LEU A 1 117 ? 5.233 9.967 -8.888 1.00 94.31 117 LEU A C 1
ATOM 957 O O . LEU A 1 117 ? 5.252 8.777 -9.192 1.00 94.31 117 LEU A O 1
ATOM 961 N N . CYS A 1 118 ? 4.086 10.636 -8.736 1.00 94.81 118 CYS A N 1
ATOM 962 C CA . CYS A 1 118 ? 2.778 10.008 -8.935 1.00 94.81 118 CYS A CA 1
ATOM 963 C C . CYS A 1 118 ? 2.636 9.408 -10.340 1.00 94.81 118 CYS A C 1
ATOM 965 O O . CYS A 1 118 ? 2.201 8.264 -10.467 1.00 94.81 118 CYS A O 1
ATOM 967 N N . HIS A 1 119 ? 3.062 10.123 -11.386 1.00 95.62 119 HIS A N 1
ATOM 968 C CA . HIS A 1 119 ? 3.045 9.592 -12.753 1.00 95.62 119 HIS A CA 1
ATOM 969 C C . HIS A 1 119 ? 3.948 8.367 -12.934 1.00 95.62 119 HIS A C 1
ATOM 971 O O . HIS A 1 119 ? 3.599 7.453 -13.682 1.00 95.62 119 HIS A O 1
ATOM 977 N N . ILE A 1 120 ? 5.092 8.317 -12.244 1.00 96.00 120 ILE A N 1
ATOM 978 C CA . ILE A 1 120 ? 5.969 7.139 -12.265 1.00 96.00 120 ILE A CA 1
ATOM 979 C C . ILE A 1 120 ? 5.295 5.953 -11.587 1.00 96.00 120 ILE A C 1
ATOM 981 O O . ILE A 1 120 ? 5.293 4.861 -12.150 1.00 96.00 120 ILE A O 1
ATOM 985 N N . ILE A 1 121 ? 4.699 6.161 -10.414 1.00 96.25 121 ILE A N 1
ATOM 986 C CA . ILE A 1 121 ? 3.982 5.113 -9.685 1.00 96.25 121 ILE A CA 1
ATOM 987 C C . ILE A 1 121 ? 2.835 4.553 -10.533 1.00 96.25 121 ILE A C 1
ATOM 989 O O . ILE A 1 121 ? 2.731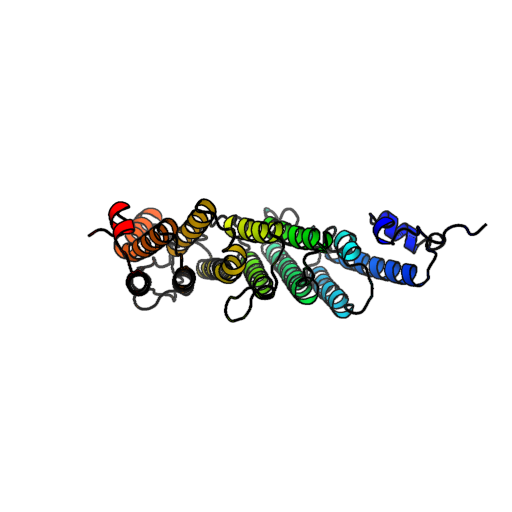 3.337 -10.672 1.00 96.25 121 ILE A O 1
ATOM 993 N N . GLU A 1 122 ? 2.034 5.411 -11.168 1.00 94.94 122 GLU A N 1
ATOM 994 C CA . GLU A 1 122 ? 0.957 4.991 -12.074 1.00 94.94 122 GLU A CA 1
ATOM 995 C C . GLU A 1 122 ? 1.465 4.212 -13.285 1.00 94.94 122 GLU A C 1
ATOM 997 O O . GLU A 1 122 ? 0.894 3.181 -13.645 1.00 94.94 122 GLU A O 1
ATOM 1002 N N . GLY A 1 123 ? 2.520 4.716 -13.928 1.00 94.31 123 GLY A N 1
ATOM 1003 C CA . GLY A 1 123 ? 3.115 4.081 -15.095 1.00 94.31 123 GLY A CA 1
ATOM 1004 C C . GLY A 1 123 ? 3.684 2.705 -14.766 1.00 94.31 123 GLY A C 1
ATOM 1005 O O . GLY A 1 123 ? 3.414 1.741 -15.478 1.00 94.31 123 GLY A O 1
ATOM 1006 N N . LEU A 1 124 ? 4.407 2.589 -13.647 1.00 94.31 124 LEU A N 1
ATOM 1007 C CA . LEU A 1 124 ? 4.907 1.309 -13.145 1.00 94.31 124 LEU A CA 1
ATOM 1008 C C . LEU A 1 124 ? 3.757 0.367 -12.782 1.00 94.31 124 LEU A C 1
ATOM 1010 O O . LEU A 1 124 ? 3.796 -0.793 -13.171 1.00 94.31 124 LEU A O 1
ATOM 1014 N N . GLY A 1 125 ? 2.720 0.854 -12.099 1.00 93.50 125 GLY A N 1
ATOM 1015 C CA . GLY A 1 125 ? 1.549 0.051 -11.748 1.00 93.50 125 GLY A CA 1
ATOM 1016 C C . GLY A 1 125 ? 0.907 -0.603 -12.966 1.00 93.50 125 GLY A C 1
ATOM 1017 O O . GLY A 1 125 ? 0.817 -1.825 -13.043 1.00 93.50 125 GLY A O 1
ATOM 1018 N N . LYS A 1 126 ? 0.558 0.203 -13.974 1.00 91.50 126 LYS A N 1
ATOM 1019 C CA . LYS A 1 126 ? -0.026 -0.304 -15.225 1.00 91.50 126 LYS A CA 1
ATOM 1020 C C . LYS A 1 126 ? 0.911 -1.267 -15.943 1.00 91.50 126 LYS A C 1
ATOM 1022 O O . LYS A 1 126 ? 0.459 -2.263 -16.506 1.00 91.50 126 LYS A O 1
ATOM 1027 N N . LEU A 1 127 ? 2.212 -0.968 -15.960 1.00 89.56 127 LEU A N 1
ATOM 1028 C CA . LEU A 1 127 ? 3.215 -1.810 -16.606 1.00 89.56 127 LEU A CA 1
ATOM 1029 C C . LEU A 1 127 ? 3.253 -3.206 -15.979 1.00 89.56 127 LEU A C 1
ATOM 1031 O O . LEU A 1 127 ? 3.199 -4.206 -16.694 1.00 89.56 127 LEU A O 1
ATOM 1035 N N . TYR A 1 128 ? 3.314 -3.265 -14.651 1.00 89.69 128 TYR A N 1
ATOM 1036 C CA . TYR A 1 128 ? 3.375 -4.520 -13.910 1.00 89.69 128 TYR A CA 1
ATOM 1037 C C . TYR A 1 128 ? 2.065 -5.299 -14.008 1.00 89.69 128 TYR A C 1
ATOM 1039 O O . TYR A 1 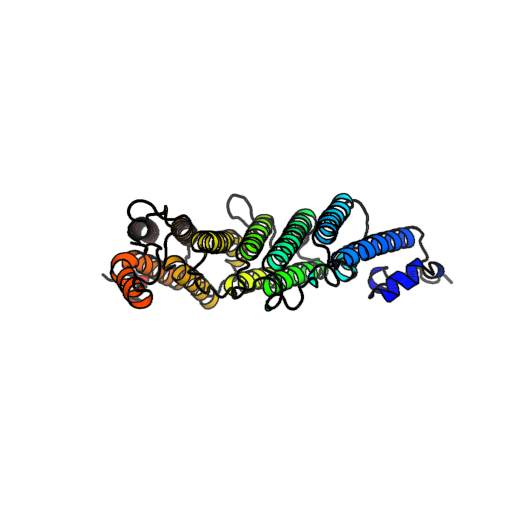128 ? 2.111 -6.508 -14.211 1.00 89.69 128 TYR A O 1
ATOM 1047 N N . GLU A 1 129 ? 0.920 -4.616 -13.956 1.00 87.94 129 GLU A N 1
ATOM 1048 C CA . GLU A 1 129 ? -0.405 -5.208 -14.177 1.00 87.94 129 GLU A CA 1
ATOM 1049 C C . GLU A 1 129 ? -0.531 -5.840 -15.573 1.00 87.94 129 GLU A C 1
ATOM 1051 O O . GLU A 1 129 ? -1.072 -6.934 -15.716 1.00 87.94 129 GLU A O 1
ATOM 1056 N N . THR A 1 130 ? -0.004 -5.178 -16.607 1.00 83.56 130 THR A N 1
ATOM 1057 C CA . THR A 1 130 ? -0.164 -5.628 -17.999 1.00 83.56 130 THR A CA 1
ATOM 1058 C C . THR A 1 130 ? 0.791 -6.767 -18.360 1.00 83.56 130 THR A C 1
ATOM 1060 O O . THR A 1 130 ? 0.391 -7.714 -19.034 1.00 83.56 130 THR A O 1
ATOM 1063 N N . PHE A 1 131 ? 2.059 -6.678 -17.945 1.00 75.56 131 PHE A N 1
ATOM 1064 C CA . PHE A 1 131 ? 3.126 -7.518 -18.506 1.00 75.56 131 PHE A CA 1
ATOM 1065 C C . PHE A 1 131 ? 3.759 -8.499 -17.524 1.00 75.56 131 PHE A C 1
ATOM 1067 O O . PHE A 1 131 ? 4.348 -9.485 -17.957 1.00 75.56 131 PHE A O 1
ATOM 1074 N N . LEU A 1 132 ? 3.655 -8.249 -16.217 1.00 73.50 132 LEU A N 1
ATOM 1075 C CA . LEU A 1 132 ? 4.383 -8.996 -15.190 1.00 73.50 132 LEU A CA 1
ATOM 1076 C C . LEU A 1 132 ? 3.535 -9.822 -14.194 1.00 73.50 132 LEU A C 1
ATOM 1078 O O . LEU A 1 132 ? 4.139 -10.338 -13.247 1.00 73.50 132 LEU A O 1
ATOM 1082 N N . PRO A 1 133 ? 2.203 -10.030 -14.342 1.00 66.44 133 PRO A N 1
ATOM 1083 C CA . PRO A 1 133 ? 1.460 -10.851 -13.383 1.00 66.44 133 PRO A CA 1
ATOM 1084 C C . PRO A 1 133 ? 1.681 -12.360 -13.585 1.00 66.44 133 PRO A C 1
ATOM 1086 O O . PRO A 1 133 ? 1.335 -13.148 -12.709 1.00 66.44 133 PRO A O 1
ATOM 1089 N N . ASN A 1 134 ? 2.242 -12.789 -14.722 1.00 67.38 134 ASN A N 1
ATOM 1090 C CA . ASN A 1 134 ? 2.378 -14.202 -15.074 1.00 67.38 134 ASN A CA 1
ATOM 1091 C C . ASN A 1 134 ? 3.709 -14.789 -14.576 1.00 67.38 134 ASN A C 1
ATOM 1093 O O . ASN A 1 134 ? 4.631 -15.015 -15.358 1.00 67.38 134 ASN A O 1
ATOM 1097 N N . PHE A 1 135 ? 3.805 -15.053 -13.271 1.00 61.25 135 PHE A N 1
ATOM 1098 C CA . PHE A 1 135 ? 4.738 -16.070 -12.784 1.00 61.25 135 PHE A CA 1
ATOM 1099 C C . PHE A 1 135 ? 4.269 -17.394 -13.388 1.00 61.25 135 PHE A C 1
ATOM 1101 O O . PHE A 1 135 ? 3.163 -17.821 -13.069 1.00 61.25 135 PHE A O 1
ATOM 1108 N N . GLY A 1 136 ? 5.032 -17.938 -14.341 1.00 51.88 136 GLY A N 1
ATOM 1109 C CA . GLY A 1 136 ? 4.580 -18.981 -15.265 1.00 51.88 136 GLY A CA 1
ATOM 1110 C C . GLY A 1 136 ? 3.684 -20.051 -14.633 1.00 51.88 136 GLY A C 1
ATOM 1111 O O . GLY A 1 136 ? 3.925 -20.518 -13.527 1.00 51.88 136 GLY A O 1
ATOM 1112 N N . SER A 1 137 ? 2.657 -20.468 -15.373 1.00 45.62 137 SER A N 1
ATOM 1113 C CA . SER A 1 137 ? 1.683 -21.495 -14.976 1.00 45.62 137 SER A CA 1
ATOM 1114 C C . SER A 1 137 ? 2.265 -22.904 -14.769 1.00 45.62 137 SER A C 1
ATOM 1116 O O . SER A 1 137 ? 1.512 -23.816 -14.445 1.00 45.62 137 SER A O 1
ATOM 1118 N N . ASP A 1 138 ? 3.573 -23.087 -14.965 1.00 41.09 138 ASP A N 1
ATOM 1119 C CA . ASP A 1 138 ? 4.292 -24.339 -14.748 1.00 41.09 138 ASP A CA 1
ATOM 1120 C C . ASP A 1 138 ? 5.285 -24.172 -13.592 1.00 41.09 138 ASP A C 1
ATOM 1122 O O . ASP A 1 138 ? 6.247 -23.407 -13.692 1.00 41.09 138 ASP A O 1
ATOM 1126 N N . ASP A 1 139 ? 5.099 -24.965 -12.532 1.00 43.78 139 ASP A N 1
ATOM 1127 C CA . ASP A 1 139 ? 5.904 -25.026 -11.296 1.00 43.78 139 ASP A CA 1
ATOM 1128 C C . ASP A 1 139 ? 7.429 -25.227 -11.503 1.00 43.78 139 ASP A C 1
ATOM 1130 O O . ASP A 1 139 ? 8.202 -25.209 -10.544 1.00 43.78 139 ASP A O 1
ATOM 1134 N N . ASN A 1 140 ? 7.891 -25.406 -12.744 1.00 36.47 140 ASN A N 1
ATOM 1135 C CA . ASN A 1 140 ? 9.267 -25.758 -13.093 1.00 36.47 140 ASN A CA 1
ATOM 1136 C C . ASN A 1 140 ? 10.086 -24.637 -13.750 1.00 36.47 140 ASN A C 1
ATOM 1138 O O . ASN A 1 140 ? 11.282 -24.832 -13.967 1.00 36.47 140 ASN A O 1
ATOM 1142 N N . ILE A 1 141 ? 9.506 -23.468 -14.042 1.00 42.88 141 ILE A N 1
ATOM 1143 C CA . ILE A 1 141 ? 10.270 -22.318 -14.551 1.00 42.88 141 ILE A CA 1
ATOM 1144 C C . ILE A 1 141 ? 10.082 -21.147 -13.590 1.00 42.88 141 ILE A C 1
ATOM 1146 O O . ILE A 1 141 ? 9.234 -20.277 -13.779 1.00 42.88 141 ILE A O 1
ATOM 1150 N N . LYS A 1 142 ? 10.913 -21.115 -12.542 1.00 52.25 142 LYS A N 1
ATOM 1151 C CA . LYS A 1 142 ? 11.192 -19.860 -11.843 1.00 52.25 142 LYS A CA 1
ATOM 1152 C C . LYS A 1 142 ? 11.854 -18.936 -12.858 1.00 52.25 142 LYS A C 1
ATOM 1154 O O . LYS A 1 142 ? 13.045 -19.071 -13.120 1.00 52.25 142 LYS A O 1
ATOM 1159 N N . ASP A 1 143 ? 11.094 -18.023 -13.449 1.00 65.12 143 ASP A N 1
ATOM 1160 C CA . ASP A 1 143 ? 11.716 -16.906 -14.144 1.00 65.12 143 ASP A CA 1
ATOM 1161 C C . ASP A 1 143 ? 12.321 -15.992 -13.072 1.00 65.12 143 ASP A C 1
ATOM 1163 O O . ASP A 1 143 ? 11.647 -15.140 -12.489 1.00 65.12 143 ASP A O 1
ATOM 1167 N N . GLU A 1 144 ? 13.595 -16.232 -12.752 1.00 72.62 144 GLU A N 1
ATOM 1168 C CA . GLU A 1 144 ? 14.382 -15.435 -11.804 1.00 72.62 144 GLU A CA 1
ATOM 1169 C C . GLU A 1 144 ? 14.297 -13.932 -12.129 1.00 72.62 144 GLU A C 1
ATOM 1171 O O . GLU A 1 144 ? 14.360 -13.091 -11.230 1.00 72.62 144 GLU A O 1
ATOM 1176 N N . SER A 1 145 ? 14.060 -13.580 -13.396 1.00 77.88 145 SER A N 1
ATOM 1177 C CA . SER A 1 145 ? 13.863 -12.204 -13.849 1.00 77.88 145 SER A CA 1
ATOM 1178 C C . SER A 1 145 ? 12.625 -11.561 -13.222 1.00 77.88 145 SER A C 1
ATOM 1180 O O . SER A 1 145 ? 12.693 -10.413 -12.784 1.00 77.88 145 SER A O 1
ATOM 1182 N N . LEU A 1 146 ? 11.509 -12.291 -13.098 1.00 83.25 146 LEU A N 1
ATOM 1183 C CA . LEU A 1 146 ? 10.290 -11.765 -12.476 1.00 83.25 146 LEU A CA 1
ATOM 1184 C C . LEU A 1 146 ? 10.512 -11.461 -10.995 1.00 83.25 146 LEU A C 1
ATOM 1186 O O . LEU A 1 146 ? 10.070 -10.420 -10.509 1.00 83.25 146 LEU A O 1
ATOM 1190 N N . VAL A 1 147 ? 11.245 -12.323 -10.285 1.00 87.62 147 VAL A N 1
ATOM 1191 C CA . VAL A 1 147 ? 11.604 -12.075 -8.880 1.00 87.62 147 VAL A CA 1
ATOM 1192 C C . VAL A 1 147 ? 12.432 -10.794 -8.757 1.00 87.62 147 VAL A C 1
ATOM 1194 O O . VAL A 1 147 ? 12.174 -9.976 -7.873 1.00 87.62 147 VAL A O 1
ATOM 1197 N N . ILE A 1 148 ? 13.374 -10.572 -9.680 1.00 88.81 148 ILE A N 1
ATOM 1198 C CA . ILE A 1 148 ? 14.189 -9.351 -9.736 1.00 88.81 148 ILE A CA 1
ATOM 1199 C C . ILE A 1 148 ? 13.323 -8.109 -9.993 1.00 88.81 148 ILE A C 1
ATOM 1201 O O . ILE A 1 148 ? 13.548 -7.072 -9.362 1.00 88.81 148 ILE A O 1
ATOM 1205 N N . PHE A 1 149 ? 12.342 -8.192 -10.895 1.00 90.25 149 PHE A N 1
ATOM 1206 C CA . PHE A 1 149 ? 11.470 -7.062 -11.228 1.00 90.25 149 PHE A CA 1
ATOM 1207 C C . PHE A 1 149 ? 10.585 -6.680 -10.042 1.00 90.25 149 PHE A C 1
ATOM 1209 O O . PHE A 1 149 ? 10.619 -5.538 -9.584 1.00 90.25 149 PHE A O 1
ATOM 1216 N N . TRP A 1 150 ? 9.854 -7.648 -9.488 1.00 92.69 150 TRP A N 1
ATOM 1217 C CA . TRP A 1 150 ? 8.947 -7.417 -8.365 1.00 92.69 150 TRP A CA 1
ATOM 1218 C C . TRP A 1 150 ? 9.689 -6.966 -7.104 1.00 92.69 150 TRP A C 1
ATOM 1220 O O . TRP A 1 150 ? 9.278 -5.989 -6.480 1.00 92.69 150 TRP A O 1
ATOM 1230 N N . SER A 1 151 ? 10.830 -7.581 -6.778 1.00 92.75 151 SER A N 1
ATOM 1231 C CA . SER A 1 151 ? 11.684 -7.119 -5.672 1.00 92.75 151 SER A CA 1
ATOM 1232 C C . SER A 1 151 ? 12.158 -5.676 -5.877 1.00 92.75 151 SER A C 1
ATOM 1234 O O . SER A 1 151 ? 12.187 -4.885 -4.935 1.00 92.75 151 SER A O 1
ATOM 1236 N N . GLY A 1 152 ? 12.500 -5.303 -7.114 1.00 93.50 152 GLY A N 1
ATOM 1237 C CA . GLY A 1 152 ? 12.884 -3.937 -7.460 1.00 93.50 152 GLY A CA 1
ATOM 1238 C C . GLY A 1 152 ? 11.768 -2.918 -7.279 1.00 93.50 152 GLY A C 1
ATOM 1239 O O . GLY A 1 152 ? 12.011 -1.845 -6.727 1.00 93.50 152 GLY A O 1
ATOM 1240 N N . LEU A 1 153 ? 10.546 -3.259 -7.696 1.00 95.00 153 LEU A N 1
ATOM 1241 C CA . LEU A 1 153 ? 9.375 -2.405 -7.506 1.00 95.00 153 LEU A CA 1
ATOM 1242 C C . LEU A 1 153 ? 9.087 -2.177 -6.021 1.00 95.00 153 LEU A C 1
ATOM 1244 O O . LEU A 1 153 ? 8.900 -1.038 -5.599 1.00 95.00 153 LEU A O 1
ATOM 1248 N N . ILE A 1 154 ? 9.093 -3.245 -5.222 1.00 95.50 154 ILE A N 1
ATOM 1249 C CA . ILE A 1 154 ? 8.824 -3.155 -3.783 1.00 95.50 154 ILE A CA 1
ATOM 1250 C C . ILE A 1 154 ? 9.904 -2.350 -3.068 1.00 95.50 154 ILE A C 1
ATOM 1252 O O . ILE A 1 154 ? 9.592 -1.495 -2.237 1.00 95.50 154 ILE A O 1
ATOM 1256 N N . LYS A 1 155 ? 11.171 -2.547 -3.440 1.00 94.50 155 LYS A N 1
ATOM 1257 C CA . LYS A 1 155 ? 12.268 -1.710 -2.954 1.00 94.50 155 LYS A CA 1
ATOM 1258 C C . LYS A 1 155 ? 12.041 -0.238 -3.303 1.00 94.50 155 LYS A C 1
ATOM 1260 O O . LYS A 1 155 ? 12.173 0.614 -2.432 1.00 94.50 155 LYS A O 1
ATOM 1265 N N . TYR A 1 156 ? 11.653 0.062 -4.541 1.00 94.44 156 TYR A N 1
ATOM 1266 C CA . TYR A 1 156 ? 11.355 1.429 -4.962 1.00 94.44 156 TYR A CA 1
ATOM 1267 C C . TYR A 1 156 ? 10.197 2.046 -4.163 1.00 94.44 156 TYR A C 1
ATOM 1269 O O . TYR A 1 156 ? 10.331 3.161 -3.667 1.00 94.44 156 TYR A O 1
ATOM 1277 N N . TYR A 1 157 ? 9.096 1.316 -3.959 1.00 94.25 157 TYR A N 1
ATOM 1278 C CA . TYR A 1 157 ? 7.984 1.782 -3.122 1.00 94.25 157 TYR A CA 1
ATOM 1279 C C . TYR A 1 157 ? 8.408 2.001 -1.668 1.00 94.25 157 TYR A C 1
ATOM 1281 O O . TYR A 1 157 ? 7.997 2.971 -1.042 1.00 94.25 157 TYR A O 1
ATOM 1289 N N . THR A 1 158 ? 9.268 1.139 -1.131 1.00 92.69 158 THR A N 1
ATOM 1290 C CA . THR A 1 158 ? 9.800 1.295 0.230 1.00 92.69 158 THR A CA 1
ATOM 1291 C C . THR A 1 158 ? 10.647 2.561 0.352 1.00 92.69 158 THR A C 1
ATOM 1293 O O . THR A 1 158 ? 10.559 3.266 1.349 1.00 92.69 158 THR A O 1
ATOM 1296 N N . GLU A 1 159 ? 11.458 2.867 -0.662 1.00 90.38 159 GLU A N 1
ATOM 1297 C CA . GLU A 1 159 ? 12.320 4.052 -0.674 1.00 90.38 159 GLU A CA 1
ATOM 1298 C C . GLU A 1 159 ? 11.562 5.360 -0.930 1.00 90.38 159 GLU A C 1
ATOM 1300 O O . GLU A 1 159 ? 12.043 6.418 -0.526 1.00 90.38 159 GLU A O 1
ATOM 1305 N N . ILE A 1 160 ? 10.425 5.309 -1.633 1.00 88.94 160 ILE A N 1
ATOM 1306 C CA . ILE A 1 160 ? 9.638 6.501 -1.971 1.00 88.94 160 ILE A CA 1
ATOM 1307 C C . ILE A 1 160 ? 8.651 6.885 -0.870 1.00 88.94 160 ILE A C 1
ATOM 1309 O O . ILE A 1 160 ? 8.321 8.063 -0.733 1.00 88.94 160 ILE A O 1
ATOM 1313 N N . ILE A 1 161 ? 8.167 5.899 -0.107 1.00 88.31 161 ILE A N 1
ATOM 1314 C CA . ILE A 1 161 ? 7.309 6.159 1.039 1.00 88.31 161 ILE A CA 1
ATOM 1315 C C . ILE A 1 161 ? 8.164 6.801 2.115 1.00 88.31 161 ILE A C 1
ATOM 1317 O O . ILE A 1 161 ? 8.975 6.157 2.777 1.00 88.31 161 ILE A O 1
ATOM 1321 N N . ASP A 1 162 ? 7.916 8.083 2.318 1.00 75.88 162 ASP A N 1
ATOM 1322 C CA . ASP A 1 162 ? 8.477 8.834 3.420 1.00 75.88 162 ASP A CA 1
ATOM 1323 C C . ASP A 1 162 ? 7.319 9.356 4.283 1.00 75.88 162 ASP A C 1
ATOM 1325 O O . ASP A 1 162 ? 6.621 10.296 3.890 1.00 75.88 162 ASP A O 1
ATOM 1329 N N . PRO A 1 163 ? 7.059 8.734 5.448 1.00 63.56 163 PRO A N 1
ATOM 1330 C CA . PRO A 1 163 ? 6.049 9.210 6.386 1.00 63.56 163 PRO A CA 1
ATOM 1331 C C . PRO A 1 163 ? 6.428 10.531 7.073 1.00 63.56 163 PRO A C 1
ATOM 1333 O O . PRO A 1 163 ? 5.576 11.138 7.722 1.00 63.56 163 PRO A O 1
ATOM 1336 N N . GLU A 1 164 ? 7.697 10.950 7.009 1.00 62.44 164 GLU A N 1
ATOM 1337 C CA . GLU A 1 164 ? 8.179 12.211 7.584 1.00 62.44 164 GLU A CA 1
ATOM 1338 C C . GLU A 1 164 ? 7.976 13.387 6.627 1.00 62.44 164 GLU A C 1
ATOM 1340 O O . GLU A 1 164 ? 7.740 14.515 7.072 1.00 62.44 164 GLU A O 1
ATOM 1345 N N . MET A 1 165 ? 8.001 13.130 5.319 1.00 64.31 165 MET A N 1
ATOM 1346 C CA . MET A 1 165 ? 7.600 14.110 4.316 1.00 64.31 165 MET A CA 1
ATOM 1347 C C . MET A 1 165 ? 6.074 14.234 4.263 1.00 64.31 165 MET A C 1
ATOM 1349 O O . MET A 1 165 ? 5.333 13.255 4.306 1.00 64.31 165 MET A O 1
ATOM 1353 N N . ASN A 1 166 ? 5.570 15.460 4.096 1.00 72.94 166 ASN A N 1
ATOM 1354 C CA . ASN A 1 166 ? 4.131 15.737 3.950 1.00 72.94 166 ASN A CA 1
ATOM 1355 C C . ASN A 1 166 ? 3.561 15.309 2.577 1.00 72.94 166 ASN A C 1
ATOM 1357 O O . ASN A 1 166 ? 2.581 15.884 2.107 1.00 72.94 166 ASN A O 1
ATOM 1361 N N . TRP A 1 167 ? 4.146 14.302 1.930 1.00 86.31 167 TRP A N 1
ATOM 1362 C CA . TRP A 1 167 ? 3.743 13.770 0.626 1.00 86.31 167 TRP A CA 1
ATOM 1363 C C . TRP A 1 167 ? 2.614 12.750 0.756 1.00 86.31 167 TRP A C 1
ATOM 1365 O O . TRP A 1 167 ? 2.685 11.601 0.318 1.00 86.31 167 TRP A O 1
ATOM 1375 N N . ILE A 1 168 ? 1.556 13.174 1.442 1.00 89.00 168 ILE A N 1
ATOM 1376 C CA . ILE A 1 168 ? 0.414 12.324 1.772 1.00 89.00 168 ILE A CA 1
ATOM 1377 C C . ILE A 1 168 ? -0.271 11.839 0.490 1.00 89.00 168 ILE A C 1
ATOM 1379 O O . ILE A 1 168 ? -0.717 10.692 0.431 1.00 89.00 168 ILE A O 1
ATOM 1383 N N . TYR A 1 169 ? -0.325 12.679 -0.548 1.00 91.06 169 TYR A N 1
ATOM 1384 C CA . TYR A 1 169 ? -0.944 12.317 -1.817 1.00 91.06 169 TYR A CA 1
ATOM 1385 C C . TYR A 1 169 ? -0.127 11.248 -2.550 1.00 91.06 169 TYR A C 1
ATOM 1387 O O . TYR A 1 169 ? -0.695 10.233 -2.957 1.00 91.06 169 TYR A O 1
ATOM 1395 N N . LEU A 1 170 ? 1.200 11.396 -2.619 1.00 92.69 170 LEU A N 1
ATOM 1396 C CA . LEU A 1 170 ? 2.070 10.352 -3.171 1.00 92.69 170 LEU A CA 1
ATOM 1397 C C . LEU A 1 170 ? 1.959 9.035 -2.395 1.00 92.69 170 LEU A C 1
ATOM 1399 O O . LEU A 1 170 ? 1.756 7.989 -3.007 1.00 92.69 170 LEU A O 1
ATOM 1403 N N . ASN A 1 171 ? 2.026 9.072 -1.062 1.00 93.06 171 ASN A N 1
ATOM 1404 C CA . ASN A 1 171 ? 1.909 7.868 -0.234 1.00 93.06 171 ASN A CA 1
ATOM 1405 C C . ASN A 1 171 ? 0.560 7.160 -0.456 1.00 93.06 171 ASN A C 1
ATOM 1407 O O . ASN A 1 171 ? 0.504 5.938 -0.596 1.00 93.06 171 ASN A O 1
ATOM 1411 N N . THR A 1 172 ? -0.528 7.929 -0.564 1.00 94.56 172 THR A N 1
ATOM 1412 C CA . THR A 1 172 ? -1.857 7.408 -0.929 1.00 94.56 172 THR A CA 1
ATOM 1413 C C . THR A 1 172 ? -1.819 6.729 -2.294 1.00 94.56 172 THR A C 1
ATOM 1415 O O . THR A 1 172 ? -2.357 5.635 -2.470 1.00 94.56 172 THR A O 1
ATOM 1418 N N . LYS A 1 173 ? -1.143 7.352 -3.264 1.00 95.56 173 LYS A N 1
ATOM 1419 C CA . LYS A 1 173 ? -1.040 6.831 -4.623 1.00 95.56 173 LYS A CA 1
ATOM 1420 C C . LYS A 1 173 ? -0.251 5.528 -4.706 1.00 95.56 173 LYS A C 1
ATOM 1422 O O . LYS A 1 173 ? -0.646 4.638 -5.462 1.00 95.56 173 LYS A O 1
ATOM 1427 N N . VAL A 1 174 ? 0.820 5.399 -3.922 1.00 96.06 174 VAL A N 1
ATOM 1428 C CA . VAL A 1 174 ? 1.597 4.157 -3.807 1.00 96.06 174 VAL A CA 1
ATOM 1429 C C . VAL A 1 174 ? 0.701 3.023 -3.326 1.00 96.06 174 VAL A C 1
ATOM 1431 O O . VAL A 1 174 ? 0.647 1.992 -3.989 1.00 96.06 174 VAL A O 1
ATOM 1434 N N . PHE A 1 175 ? -0.060 3.217 -2.245 1.00 96.56 175 PHE A N 1
ATOM 1435 C CA . PHE A 1 175 ? -0.926 2.154 -1.726 1.00 96.56 175 PHE A CA 1
ATOM 1436 C C . PHE A 1 175 ? -2.103 1.823 -2.632 1.00 96.56 175 PHE A C 1
ATOM 1438 O O . PHE A 1 175 ? -2.381 0.649 -2.821 1.00 96.56 175 PHE A O 1
ATOM 1445 N N . HIS A 1 176 ? -2.726 2.808 -3.279 1.00 95.62 176 HIS A N 1
ATOM 1446 C CA . HIS A 1 176 ? -3.748 2.513 -4.286 1.00 95.62 176 HIS A CA 1
ATOM 1447 C C . HIS A 1 176 ? -3.173 1.685 -5.446 1.00 95.62 176 HIS A C 1
ATOM 1449 O O . HIS A 1 176 ? -3.816 0.779 -5.969 1.00 95.62 176 HIS A O 1
ATOM 1455 N N . THR A 1 177 ? -1.956 2.000 -5.888 1.00 96.00 177 THR A N 1
ATOM 1456 C CA . THR A 1 177 ? -1.320 1.244 -6.973 1.00 96.00 177 THR A CA 1
ATOM 1457 C C . THR A 1 177 ? -0.934 -0.155 -6.504 1.00 96.00 177 THR A C 1
ATOM 1459 O O . THR A 1 177 ? -1.136 -1.124 -7.226 1.00 96.00 177 THR A O 1
ATOM 1462 N N . PHE A 1 178 ? -0.431 -0.275 -5.279 1.00 96.56 178 PHE A N 1
ATOM 1463 C CA . PHE A 1 178 ? -0.102 -1.554 -4.668 1.00 96.56 178 PHE A CA 1
ATOM 1464 C C . PHE A 1 178 ? -1.338 -2.444 -4.474 1.00 96.56 178 PHE A C 1
ATOM 1466 O O . PHE A 1 178 ? -1.272 -3.622 -4.800 1.00 96.56 178 PHE A O 1
ATOM 1473 N N . GLU A 1 179 ? -2.469 -1.889 -4.032 1.00 95.12 179 GLU A N 1
ATOM 1474 C CA . GLU A 1 179 ? -3.763 -2.581 -3.951 1.00 95.12 179 GLU A CA 1
ATOM 1475 C C . GLU A 1 179 ? -4.142 -3.194 -5.306 1.00 95.12 179 GLU A C 1
ATOM 1477 O O . GLU A 1 179 ? -4.306 -4.410 -5.395 1.00 95.12 179 GLU A O 1
ATOM 1482 N N . ASN A 1 180 ? -4.149 -2.391 -6.377 1.00 93.25 180 ASN A N 1
ATOM 1483 C CA . ASN A 1 180 ? -4.446 -2.867 -7.734 1.00 93.25 180 ASN A CA 1
ATOM 1484 C C . ASN A 1 180 ? -3.498 -3.999 -8.180 1.00 93.25 180 ASN A C 1
ATOM 1486 O O . ASN A 1 180 ? -3.910 -4.965 -8.824 1.00 93.25 180 ASN A O 1
ATOM 1490 N N . LEU A 1 181 ? -2.209 -3.898 -7.838 1.00 93.38 181 LEU A N 1
ATOM 1491 C CA . LEU A 1 181 ? -1.228 -4.936 -8.158 1.00 93.38 181 LEU A CA 1
ATOM 1492 C C . LEU A 1 181 ? -1.480 -6.228 -7.374 1.00 93.38 181 LEU A C 1
ATOM 1494 O O . LEU A 1 181 ? -1.340 -7.313 -7.933 1.00 93.38 181 LEU A O 1
ATOM 1498 N N . LEU A 1 182 ? -1.877 -6.144 -6.102 1.00 92.56 182 LEU A N 1
ATOM 1499 C CA . LEU A 1 182 ? -2.239 -7.320 -5.307 1.00 92.56 182 LEU A CA 1
ATOM 1500 C C . LEU A 1 182 ? -3.502 -8.002 -5.854 1.00 92.56 182 LEU A C 1
ATOM 1502 O O . LEU A 1 182 ? -3.582 -9.233 -5.881 1.00 92.56 182 LEU A O 1
ATOM 1506 N N . GLU A 1 183 ? -4.464 -7.218 -6.342 1.00 89.88 183 GLU A N 1
ATOM 1507 C CA . GLU A 1 183 ? -5.672 -7.728 -6.993 1.00 89.88 183 GLU A CA 1
ATOM 1508 C C . GLU A 1 183 ? -5.368 -8.508 -8.280 1.00 89.88 183 GLU A C 1
ATOM 1510 O O . GLU A 1 183 ? -6.108 -9.427 -8.615 1.00 89.88 183 GLU A O 1
ATOM 1515 N N . CYS A 1 184 ? -4.244 -8.255 -8.961 1.00 87.88 184 CYS A N 1
ATOM 1516 C CA . CYS A 1 184 ? -3.836 -9.050 -10.130 1.00 87.88 184 CYS A CA 1
ATOM 1517 C C . CYS A 1 184 ? -3.622 -10.537 -9.794 1.00 87.88 184 CYS A C 1
ATOM 1519 O O . CYS A 1 184 ? -3.807 -11.411 -10.650 1.00 87.88 184 CYS A O 1
ATOM 1521 N N . PHE A 1 185 ? -3.250 -10.827 -8.545 1.00 87.75 185 PHE A N 1
ATOM 1522 C CA . PHE A 1 185 ? -3.002 -12.177 -8.040 1.00 87.75 185 PHE A CA 1
ATOM 1523 C C . PHE A 1 185 ? -4.232 -12.819 -7.397 1.00 87.75 185 PHE A C 1
ATOM 1525 O O . PHE A 1 185 ? -4.201 -14.013 -7.089 1.00 87.75 185 PHE A O 1
ATOM 1532 N N . SER A 1 186 ? -5.316 -12.064 -7.218 1.00 84.19 186 SER A N 1
ATOM 1533 C CA . SER A 1 186 ? -6.528 -12.510 -6.535 1.00 84.19 186 SER A CA 1
ATOM 1534 C C . SER A 1 186 ? -7.751 -12.434 -7.454 1.00 84.19 186 SER A C 1
ATOM 1536 O O . SER A 1 186 ? -7.797 -11.715 -8.446 1.00 84.19 186 SER A O 1
ATOM 1538 N N . THR A 1 187 ? -8.766 -13.233 -7.162 1.00 78.12 187 THR A N 1
ATOM 1539 C CA . THR A 1 187 ? -10.086 -13.129 -7.791 1.00 78.12 187 THR A CA 1
ATOM 1540 C C . THR A 1 187 ? -10.962 -12.156 -7.007 1.00 78.12 187 THR A C 1
ATOM 1542 O O . THR A 1 187 ? -10.664 -11.825 -5.860 1.00 78.12 187 THR A O 1
ATOM 1545 N N . LYS A 1 188 ? -12.092 -11.747 -7.597 1.00 75.25 188 LYS A N 1
ATOM 1546 C CA . LYS A 1 188 ? -13.091 -10.904 -6.916 1.00 75.25 188 LYS A CA 1
ATOM 1547 C C . LYS A 1 188 ? -13.661 -11.543 -5.643 1.00 75.25 188 LYS A C 1
ATOM 1549 O O . LYS A 1 188 ? -14.120 -10.821 -4.769 1.00 75.25 188 LYS A O 1
ATOM 1554 N N . ASP A 1 189 ? -13.585 -12.868 -5.535 1.00 74.81 189 ASP A N 1
ATOM 1555 C CA . ASP A 1 189 ? -14.018 -13.634 -4.364 1.00 74.81 189 ASP A CA 1
ATOM 1556 C C . ASP A 1 189 ? -12.874 -13.869 -3.358 1.00 74.81 189 ASP A C 1
ATOM 1558 O O . ASP A 1 189 ? -12.952 -14.776 -2.530 1.00 74.81 189 ASP A O 1
ATOM 1562 N N . ASN A 1 190 ? -11.792 -13.079 -3.429 1.00 75.25 190 ASN A N 1
ATOM 1563 C CA . ASN A 1 190 ? -10.634 -13.163 -2.532 1.00 75.25 190 ASN A CA 1
ATOM 1564 C C . ASN A 1 190 ? -9.957 -14.546 -2.530 1.00 75.25 190 ASN A C 1
ATOM 1566 O O . ASN A 1 190 ? -9.477 -15.028 -1.504 1.00 75.25 190 ASN A O 1
ATOM 1570 N N . GLN A 1 191 ? -9.902 -15.189 -3.697 1.00 76.25 191 GLN A N 1
ATOM 1571 C CA . GLN A 1 191 ? -9.162 -16.439 -3.903 1.00 76.25 191 GLN A CA 1
ATOM 1572 C C . GLN A 1 191 ? -7.915 -16.194 -4.744 1.00 76.25 191 GLN A C 1
ATOM 1574 O O . GLN A 1 191 ? -7.957 -15.400 -5.681 1.00 76.25 191 GLN A O 1
ATOM 1579 N N . VAL A 1 192 ? -6.829 -16.909 -4.453 1.00 81.06 192 VAL A N 1
ATOM 1580 C CA . VAL A 1 192 ? -5.574 -16.803 -5.210 1.00 81.06 192 VAL A CA 1
ATOM 1581 C C . VAL A 1 192 ? -5.792 -17.273 -6.652 1.00 81.06 192 VAL A C 1
ATOM 1583 O O . VAL A 1 192 ? -6.143 -18.427 -6.888 1.00 81.06 192 VAL A O 1
ATOM 1586 N N . LYS A 1 193 ? -5.570 -16.375 -7.615 1.00 82.38 193 LYS A N 1
ATOM 1587 C CA . LYS A 1 193 ? -5.608 -16.645 -9.060 1.00 82.38 193 LYS A CA 1
ATOM 1588 C C . LYS A 1 193 ? -4.246 -17.113 -9.569 1.00 82.38 193 LYS A C 1
ATOM 1590 O O . LYS A 1 193 ? -4.163 -18.084 -10.310 1.00 82.38 193 LYS A O 1
ATOM 1595 N N . ILE A 1 194 ? -3.194 -16.395 -9.184 1.00 81.25 194 ILE A N 1
ATOM 1596 C CA . ILE A 1 194 ? -1.799 -16.679 -9.533 1.00 81.25 194 ILE A CA 1
ATOM 1597 C C . ILE A 1 194 ? -1.017 -16.577 -8.234 1.00 81.25 194 ILE A C 1
ATOM 1599 O O . ILE A 1 194 ? -1.116 -15.560 -7.551 1.00 81.25 194 ILE A O 1
ATOM 1603 N N . LYS A 1 195 ? -0.268 -17.620 -7.874 1.00 81.81 195 LYS A N 1
ATOM 1604 C CA . LYS A 1 195 ? 0.519 -17.626 -6.641 1.00 81.81 195 LYS A CA 1
ATOM 1605 C C . LYS A 1 195 ? 1.933 -17.109 -6.929 1.00 81.81 195 LYS A C 1
ATOM 1607 O O . LYS A 1 195 ? 2.675 -17.795 -7.629 1.00 81.81 195 LYS A O 1
ATOM 1612 N N . PRO A 1 196 ? 2.335 -15.940 -6.396 1.00 85.06 196 PRO A N 1
ATOM 1613 C CA . PRO A 1 196 ? 3.712 -15.487 -6.516 1.00 85.06 196 PRO A CA 1
ATOM 1614 C C . PRO A 1 196 ? 4.661 -16.410 -5.735 1.00 85.06 196 PRO A C 1
ATOM 1616 O O . PRO A 1 196 ? 4.235 -17.069 -4.777 1.00 85.06 196 PRO A O 1
ATOM 1619 N N . PRO A 1 197 ? 5.961 -16.426 -6.075 1.00 87.69 197 PRO A N 1
ATOM 1620 C CA . PRO A 1 197 ? 6.979 -17.066 -5.252 1.00 87.69 197 PRO A CA 1
ATOM 1621 C C . PRO A 1 197 ? 6.941 -16.557 -3.806 1.00 87.69 197 PRO A C 1
ATOM 1623 O O . PRO A 1 197 ? 6.687 -15.374 -3.566 1.00 87.69 197 PRO A O 1
ATOM 1626 N N . THR A 1 198 ? 7.250 -17.434 -2.844 1.00 87.56 198 THR A N 1
ATOM 1627 C CA . THR A 1 198 ? 7.213 -17.101 -1.409 1.00 87.56 198 THR A CA 1
ATOM 1628 C C . THR A 1 198 ? 8.011 -15.838 -1.087 1.00 87.56 198 THR A C 1
ATOM 1630 O O . THR A 1 198 ? 7.491 -14.956 -0.415 1.00 87.56 198 THR A O 1
ATOM 1633 N N . GLU A 1 199 ? 9.211 -15.698 -1.653 1.00 89.75 199 GLU A N 1
ATOM 1634 C CA . GLU A 1 199 ? 10.096 -14.534 -1.482 1.00 89.75 199 GLU A CA 1
ATOM 1635 C C . GLU A 1 199 ? 9.406 -13.203 -1.843 1.00 89.75 199 GLU A C 1
ATOM 1637 O O . GLU A 1 199 ? 9.568 -12.194 -1.156 1.00 89.75 199 GLU A O 1
ATOM 1642 N N . ILE A 1 200 ? 8.571 -13.202 -2.889 1.00 91.00 200 ILE A N 1
ATOM 1643 C CA . ILE A 1 200 ? 7.810 -12.023 -3.316 1.00 91.00 200 ILE A CA 1
ATOM 1644 C C . ILE A 1 200 ? 6.624 -11.771 -2.388 1.00 91.00 200 ILE A C 1
ATOM 1646 O O . ILE A 1 200 ? 6.410 -10.637 -1.967 1.00 91.00 200 ILE A O 1
ATOM 1650 N N . THR A 1 201 ? 5.883 -12.818 -2.012 1.00 91.62 201 THR A N 1
ATOM 1651 C CA . THR A 1 201 ? 4.778 -12.669 -1.048 1.00 91.62 201 THR A CA 1
ATOM 1652 C C . THR A 1 201 ? 5.263 -12.170 0.317 1.00 91.62 201 THR A C 1
ATOM 1654 O O . THR A 1 201 ? 4.584 -11.369 0.957 1.00 91.62 201 THR A O 1
ATOM 1657 N N . GLU A 1 202 ? 6.457 -12.587 0.745 1.00 92.62 202 GLU A N 1
ATOM 1658 C CA . GLU A 1 202 ? 7.100 -12.084 1.958 1.00 92.62 202 GLU A CA 1
ATOM 1659 C C . GLU A 1 202 ? 7.520 -10.627 1.793 1.00 92.62 202 GLU A C 1
ATOM 1661 O O . GLU A 1 202 ? 7.195 -9.816 2.654 1.00 92.62 202 GLU A O 1
ATOM 1666 N N . SER A 1 203 ? 8.116 -10.263 0.654 1.00 94.50 203 SER A N 1
ATOM 1667 C CA . SER A 1 203 ? 8.465 -8.869 0.349 1.00 94.50 203 SER A CA 1
ATOM 1668 C C . SER A 1 203 ? 7.241 -7.943 0.369 1.00 94.50 203 SER A C 1
ATOM 1670 O O . SER A 1 203 ? 7.314 -6.832 0.891 1.00 94.50 203 SER A O 1
ATOM 1672 N N . PHE A 1 204 ? 6.088 -8.393 -0.142 1.00 95.38 204 PHE A N 1
ATOM 1673 C CA . PHE A 1 204 ? 4.829 -7.639 -0.075 1.00 95.38 204 PHE A CA 1
ATOM 1674 C C . PHE A 1 204 ? 4.379 -7.401 1.368 1.00 95.38 204 PHE A C 1
ATOM 1676 O O . PHE A 1 204 ? 3.968 -6.293 1.723 1.00 95.38 204 PHE A O 1
ATOM 1683 N N . LEU A 1 205 ? 4.479 -8.432 2.208 1.00 95.19 205 LEU A N 1
ATOM 1684 C CA . LEU A 1 205 ? 4.107 -8.339 3.612 1.00 95.19 205 LEU A CA 1
ATOM 1685 C C . LEU A 1 205 ? 5.078 -7.471 4.418 1.00 95.19 205 LEU A C 1
ATOM 1687 O O . LEU A 1 205 ? 4.655 -6.697 5.279 1.00 95.19 205 LEU A O 1
ATOM 1691 N N . GLU A 1 206 ? 6.375 -7.586 4.159 1.00 94.81 206 GLU A N 1
ATOM 1692 C CA . GLU A 1 206 ? 7.402 -6.761 4.790 1.00 94.81 206 GLU A CA 1
ATOM 1693 C C . GLU A 1 206 ? 7.237 -5.292 4.423 1.00 94.81 206 GLU A C 1
ATOM 1695 O O . GLU A 1 206 ? 7.265 -4.447 5.316 1.00 94.81 206 GLU A O 1
ATOM 1700 N N . PHE A 1 207 ? 6.975 -4.997 3.149 1.00 95.44 207 PHE A N 1
ATOM 1701 C CA . PHE A 1 207 ? 6.673 -3.651 2.681 1.00 95.44 207 PHE A CA 1
ATOM 1702 C C . PHE A 1 207 ? 5.453 -3.062 3.387 1.00 95.44 207 PHE A C 1
ATOM 1704 O O . PHE A 1 207 ? 5.563 -2.015 4.021 1.00 95.44 207 PHE A O 1
ATOM 1711 N N . TRP A 1 208 ? 4.310 -3.755 3.341 1.00 96.19 208 TRP A N 1
ATOM 1712 C CA . TRP A 1 208 ? 3.082 -3.273 3.974 1.00 96.19 208 TRP A CA 1
ATOM 1713 C C . TRP A 1 208 ? 3.272 -3.103 5.484 1.00 96.19 208 TRP A C 1
ATOM 1715 O O . TRP A 1 208 ? 3.060 -2.026 6.028 1.00 96.19 208 TRP A O 1
ATOM 1725 N N . SER A 1 209 ? 3.772 -4.132 6.171 1.00 94.69 209 SER A N 1
ATOM 1726 C CA . SER A 1 209 ? 3.940 -4.087 7.627 1.00 94.69 209 SER A CA 1
ATOM 1727 C C . SER A 1 209 ? 5.109 -3.210 8.098 1.00 94.69 209 SER A C 1
ATOM 1729 O O . SER A 1 209 ? 5.260 -2.984 9.300 1.00 94.69 209 SER A O 1
ATOM 1731 N N . GLY A 1 210 ? 5.985 -2.767 7.195 1.00 91.88 210 GLY A N 1
ATOM 1732 C CA . GLY A 1 210 ? 7.146 -1.924 7.482 1.00 91.88 210 GLY A CA 1
ATOM 1733 C C . GLY A 1 210 ? 6.814 -0.437 7.621 1.00 91.88 210 GLY A C 1
ATOM 1734 O O . GLY A 1 210 ? 7.644 0.331 8.105 1.00 91.88 210 GLY A O 1
ATOM 1735 N N . VAL A 1 211 ? 5.604 -0.026 7.236 1.00 90.50 211 VAL A N 1
ATOM 1736 C CA . VAL A 1 211 ? 5.183 1.377 7.235 1.00 90.50 211 VAL A CA 1
ATOM 1737 C C . VAL A 1 211 ? 5.038 1.904 8.662 1.00 90.50 211 VAL A C 1
ATOM 1739 O O . VAL A 1 211 ? 4.218 1.430 9.451 1.00 90.50 211 VAL A O 1
ATOM 1742 N N . LEU A 1 212 ? 5.809 2.941 8.994 1.00 86.44 212 LEU A N 1
ATOM 1743 C CA . LEU A 1 212 ? 5.727 3.618 10.287 1.00 86.44 212 LEU A CA 1
ATOM 1744 C C . LEU A 1 212 ? 4.647 4.704 10.262 1.00 86.44 212 LEU A C 1
ATOM 1746 O O . LEU A 1 212 ? 4.837 5.783 9.704 1.00 86.44 212 LEU A O 1
ATOM 1750 N N . ILE A 1 213 ? 3.520 4.443 10.923 1.00 85.56 213 ILE A N 1
ATOM 1751 C CA . ILE A 1 213 ? 2.403 5.390 10.995 1.00 85.56 213 ILE A CA 1
ATOM 1752 C C . ILE A 1 213 ? 2.679 6.437 12.078 1.00 85.56 213 ILE A C 1
ATOM 1754 O O . ILE A 1 213 ? 2.460 6.209 13.268 1.00 85.56 213 ILE A O 1
ATOM 1758 N N . LYS A 1 214 ? 3.141 7.616 11.655 1.00 84.25 214 LYS A N 1
ATOM 1759 C CA . LYS A 1 214 ? 3.239 8.818 12.493 1.00 84.25 214 LYS A CA 1
ATOM 1760 C C . LYS A 1 214 ? 2.050 9.723 12.196 1.00 84.25 214 LYS A C 1
ATOM 1762 O O . LYS A 1 214 ? 1.886 10.164 11.065 1.00 84.25 214 LYS A O 1
ATOM 1767 N N . TYR A 1 215 ? 1.206 9.997 13.190 1.00 83.94 215 TYR A N 1
ATOM 1768 C CA . TYR A 1 215 ? -0.012 10.777 12.960 1.00 83.94 215 TYR A CA 1
ATOM 1769 C C . TYR A 1 215 ? 0.290 12.189 12.454 1.00 83.94 215 TYR A C 1
ATOM 1771 O O . TYR A 1 215 ? 0.884 12.996 13.170 1.00 83.94 215 TYR A O 1
ATOM 1779 N N . ASN A 1 216 ? -0.196 12.507 11.254 1.00 83.31 216 ASN A N 1
ATOM 1780 C CA . ASN A 1 216 ? -0.262 13.883 10.791 1.00 83.31 216 ASN A CA 1
ATOM 1781 C C . ASN A 1 216 ? -1.523 14.537 11.364 1.00 83.31 216 ASN A C 1
ATOM 1783 O O . ASN A 1 216 ? -2.639 14.095 11.090 1.00 83.31 216 ASN A O 1
ATOM 1787 N N . LEU A 1 217 ? -1.336 15.564 12.193 1.00 83.62 217 LEU A N 1
ATOM 1788 C CA . LEU A 1 217 ? -2.425 16.290 12.853 1.00 83.62 217 LEU A CA 1
ATOM 1789 C C . LEU A 1 217 ? -2.789 17.605 12.139 1.00 83.62 217 LEU A C 1
ATOM 1791 O O . LEU A 1 217 ? -3.675 18.318 12.598 1.00 83.62 217 LEU A O 1
ATOM 1795 N N . ILE A 1 218 ? -2.090 17.935 11.046 1.00 84.44 218 ILE A N 1
ATOM 1796 C CA . ILE A 1 218 ? -2.292 19.158 10.256 1.00 84.44 218 ILE A CA 1
ATOM 1797 C C . ILE A 1 218 ? -3.253 18.862 9.100 1.00 84.44 218 ILE A C 1
ATOM 1799 O O . ILE A 1 218 ? -4.279 19.519 8.952 1.00 84.44 218 ILE A O 1
ATOM 1803 N N . PHE A 1 219 ? -2.947 17.835 8.308 1.00 85.81 219 PHE A N 1
ATOM 1804 C CA . PHE A 1 219 ? -3.720 17.425 7.133 1.00 85.81 219 PHE A CA 1
ATOM 1805 C C . PHE A 1 219 ? -4.606 16.220 7.462 1.00 85.81 219 PHE A C 1
ATOM 1807 O O . PHE A 1 219 ? -4.433 15.131 6.920 1.00 85.81 219 PHE A O 1
ATOM 1814 N N . VAL A 1 220 ? -5.531 16.413 8.407 1.00 87.88 220 VAL A N 1
ATOM 1815 C CA . VAL A 1 220 ? -6.323 15.332 9.021 1.00 87.88 220 VAL A CA 1
ATOM 1816 C C . VAL A 1 220 ? -7.079 14.497 7.985 1.00 87.88 220 VAL A C 1
ATOM 1818 O O . VAL A 1 220 ? -6.984 13.274 8.007 1.00 87.88 220 VAL A O 1
ATOM 1821 N N . SER A 1 221 ? -7.802 15.142 7.063 1.00 89.06 221 SER A N 1
ATOM 1822 C CA . SER A 1 221 ? -8.601 14.433 6.050 1.00 89.06 221 SER A CA 1
ATOM 1823 C C . SER A 1 221 ? -7.716 13.613 5.116 1.00 89.06 221 SER A C 1
ATOM 1825 O O . SER A 1 221 ? -7.907 12.412 4.980 1.00 89.06 221 SER A O 1
ATOM 1827 N N . GLN A 1 222 ? -6.698 14.250 4.536 1.00 89.94 222 GLN A N 1
ATOM 1828 C CA . GLN A 1 222 ? -5.798 13.611 3.579 1.00 89.94 222 GLN A CA 1
ATOM 1829 C C . GLN A 1 222 ? -5.050 12.446 4.227 1.00 89.94 222 GLN A C 1
ATOM 1831 O O . GLN A 1 222 ? -4.823 11.413 3.606 1.00 89.94 222 GLN A O 1
ATOM 1836 N N . PHE A 1 223 ? -4.663 12.601 5.494 1.00 90.56 223 PHE A N 1
ATOM 1837 C CA . PHE A 1 223 ? -3.958 11.556 6.215 1.00 90.56 223 PHE A CA 1
ATOM 1838 C C . PHE A 1 223 ? -4.864 10.369 6.562 1.00 90.56 223 PHE A C 1
ATOM 1840 O O . PHE A 1 223 ? -4.413 9.225 6.509 1.00 90.56 223 PHE A O 1
ATOM 1847 N N . GLN A 1 224 ? -6.144 10.604 6.867 1.00 91.25 224 GLN A N 1
ATOM 1848 C CA . GLN A 1 224 ? -7.111 9.513 6.994 1.00 91.25 224 GLN A CA 1
ATOM 1849 C C . GLN A 1 224 ? -7.330 8.783 5.663 1.00 91.25 224 GLN A C 1
ATOM 1851 O O . GLN A 1 224 ? -7.402 7.554 5.669 1.00 91.25 224 GLN A O 1
ATOM 1856 N N . ASP A 1 225 ? -7.384 9.500 4.537 1.00 91.50 225 ASP A N 1
ATOM 1857 C CA . ASP A 1 225 ? -7.505 8.896 3.201 1.00 91.50 225 ASP A CA 1
ATOM 1858 C C . ASP A 1 225 ? -6.286 8.019 2.872 1.00 91.50 225 ASP A C 1
ATOM 1860 O O . ASP A 1 225 ? -6.426 6.897 2.371 1.00 91.50 225 ASP A O 1
ATOM 1864 N N . PHE A 1 226 ? -5.091 8.491 3.238 1.00 93.06 226 PHE A N 1
ATOM 1865 C CA . PHE A 1 226 ? -3.847 7.730 3.159 1.00 93.06 226 PHE A CA 1
ATOM 1866 C C . PHE A 1 226 ? -3.912 6.435 3.977 1.00 93.06 226 PHE A C 1
ATOM 1868 O O . PHE A 1 226 ? -3.708 5.358 3.416 1.00 93.06 226 PHE A O 1
ATOM 1875 N N . ILE A 1 227 ? -4.227 6.511 5.280 1.00 94.50 227 ILE A N 1
ATOM 1876 C CA . ILE A 1 227 ? -4.308 5.314 6.136 1.00 94.50 227 ILE A CA 1
ATOM 1877 C C . ILE A 1 227 ? -5.379 4.358 5.603 1.00 94.50 227 ILE A C 1
ATOM 1879 O O . ILE A 1 227 ? -5.173 3.149 5.576 1.00 94.50 227 ILE A O 1
ATOM 1883 N N . THR A 1 228 ? -6.515 4.886 5.154 1.00 95.31 228 THR A N 1
ATOM 1884 C CA . THR A 1 228 ? -7.596 4.073 4.591 1.00 95.31 228 THR A CA 1
ATOM 1885 C C . THR A 1 228 ? -7.113 3.303 3.361 1.00 95.31 228 THR A C 1
ATOM 1887 O O . THR A 1 228 ? -7.313 2.094 3.288 1.00 95.31 228 THR A O 1
ATOM 1890 N N . SER A 1 229 ? -6.415 3.964 2.434 1.00 95.31 229 SER A N 1
ATOM 1891 C CA . SER A 1 229 ? -5.848 3.324 1.234 1.00 95.31 229 SER A CA 1
ATOM 1892 C C . SER A 1 229 ? -4.778 2.285 1.587 1.00 95.31 229 SER A C 1
ATOM 1894 O O . SER A 1 229 ? -4.767 1.181 1.050 1.00 95.31 229 SER A O 1
ATOM 1896 N N . TYR A 1 230 ? -3.926 2.593 2.565 1.00 96.44 230 TYR A N 1
ATOM 1897 C CA . TYR A 1 230 ? -2.947 1.655 3.114 1.00 96.44 230 TYR A CA 1
ATOM 1898 C C . TYR A 1 230 ? -3.600 0.385 3.688 1.00 96.44 230 TYR A C 1
ATOM 1900 O O . TYR A 1 230 ? -3.142 -0.732 3.440 1.00 96.44 230 TYR A O 1
ATOM 1908 N N . LEU A 1 231 ? -4.695 0.530 4.434 1.00 97.06 231 LEU A N 1
ATOM 1909 C CA . LEU A 1 231 ? -5.385 -0.601 5.049 1.00 97.06 231 LEU A CA 1
ATOM 1910 C C . LEU A 1 231 ? -6.196 -1.431 4.055 1.00 97.06 231 LEU A C 1
ATOM 1912 O O . LEU A 1 231 ? -6.359 -2.626 4.288 1.00 97.06 231 LEU A O 1
ATOM 1916 N N . LYS A 1 232 ? -6.676 -0.852 2.951 1.00 96.00 232 LYS A N 1
ATOM 1917 C CA . LYS A 1 232 ? -7.373 -1.609 1.899 1.00 96.00 232 LYS A CA 1
ATOM 1918 C C . LYS A 1 232 ? -6.490 -2.660 1.224 1.00 96.00 232 LYS A C 1
ATOM 1920 O O . LYS A 1 232 ? -6.976 -3.727 0.866 1.00 96.00 232 LYS A O 1
ATOM 1925 N N . CYS A 1 233 ? -5.176 -2.433 1.187 1.00 96.12 233 CYS A N 1
ATOM 1926 C CA . CYS A 1 233 ? -4.205 -3.415 0.698 1.00 96.12 233 CYS A CA 1
ATOM 1927 C C . CYS A 1 233 ? -4.205 -4.727 1.507 1.00 96.12 233 CYS A C 1
ATOM 1929 O O . CYS A 1 233 ? -3.701 -5.742 1.030 1.00 96.12 233 CYS A O 1
ATOM 1931 N N . PHE A 1 234 ? -4.730 -4.722 2.738 1.00 95.94 234 PHE A N 1
ATOM 1932 C CA . PHE A 1 234 ? -4.616 -5.852 3.653 1.00 95.94 234 PHE A CA 1
ATOM 1933 C C . PHE A 1 234 ? -5.298 -7.121 3.145 1.00 95.94 234 PHE A C 1
ATOM 1935 O O . PHE A 1 234 ? -4.681 -8.177 3.187 1.00 95.94 234 PHE A O 1
ATOM 1942 N N . ILE A 1 235 ? -6.551 -7.049 2.693 1.00 93.19 235 ILE A N 1
ATOM 1943 C CA . ILE A 1 235 ? -7.299 -8.244 2.276 1.00 93.19 235 ILE A CA 1
ATOM 1944 C C . ILE A 1 235 ? -6.611 -8.981 1.125 1.00 93.19 235 ILE A C 1
ATOM 1946 O O . ILE A 1 235 ? -6.293 -10.160 1.308 1.00 93.19 235 ILE A O 1
ATOM 1950 N N . PRO A 1 236 ? -6.319 -8.337 -0.022 1.00 92.94 236 PRO A N 1
ATOM 1951 C CA . PRO A 1 236 ? -5.670 -9.041 -1.119 1.00 92.94 236 PRO A CA 1
ATOM 1952 C C . PRO A 1 236 ? -4.261 -9.518 -0.723 1.00 92.94 236 PRO A C 1
ATOM 1954 O O . PRO A 1 236 ? -3.849 -10.603 -1.123 1.00 92.94 236 PRO A O 1
ATOM 1957 N N . LEU A 1 237 ? -3.549 -8.800 0.154 1.00 94.31 237 LEU A N 1
ATOM 1958 C CA . LEU A 1 237 ? -2.274 -9.262 0.710 1.00 94.31 237 LEU A CA 1
ATOM 1959 C C . LEU A 1 237 ? -2.422 -10.500 1.613 1.00 94.31 237 LEU A C 1
ATOM 1961 O O . LEU A 1 237 ? -1.633 -11.445 1.525 1.00 94.31 237 LEU A O 1
ATOM 1965 N N . PHE A 1 238 ? -3.416 -10.506 2.498 1.00 92.94 238 PHE A N 1
ATOM 1966 C CA . PHE A 1 238 ? -3.668 -11.590 3.443 1.00 92.94 238 PHE A CA 1
ATOM 1967 C C . PHE A 1 238 ? -4.036 -12.873 2.704 1.00 92.94 238 PHE A C 1
ATOM 1969 O O . PHE A 1 238 ? -3.512 -13.933 3.031 1.00 92.94 238 PHE A O 1
ATOM 1976 N N . VAL A 1 239 ? -4.848 -12.782 1.647 1.00 91.00 239 VAL A N 1
ATOM 1977 C CA . VAL A 1 239 ? -5.185 -13.915 0.768 1.00 91.00 239 VAL A CA 1
ATOM 1978 C C . VAL A 1 239 ? -3.929 -14.589 0.206 1.00 91.00 239 VAL A C 1
ATOM 1980 O O . VAL A 1 239 ? -3.831 -15.816 0.223 1.00 91.00 239 VAL A O 1
ATOM 1983 N N . LEU A 1 240 ? -2.943 -13.802 -0.235 1.00 89.94 240 LEU A N 1
ATOM 1984 C CA . LEU A 1 240 ? -1.694 -14.318 -0.809 1.00 89.94 240 LEU A CA 1
ATOM 1985 C C . LEU A 1 240 ? -0.748 -14.912 0.238 1.00 89.94 240 LEU A C 1
ATOM 1987 O O . LEU A 1 240 ? 0.041 -15.803 -0.074 1.00 89.94 240 LEU A O 1
ATOM 1991 N N . THR A 1 241 ? -0.814 -14.421 1.475 1.00 90.12 241 THR A N 1
ATOM 1992 C CA . THR A 1 241 ? 0.150 -14.757 2.532 1.00 90.12 241 THR A CA 1
ATOM 1993 C C . THR A 1 241 ? -0.389 -15.744 3.564 1.00 90.12 241 THR A C 1
ATOM 1995 O O . THR A 1 241 ? 0.415 -16.343 4.275 1.00 90.12 241 THR A O 1
ATOM 1998 N N . LYS A 1 242 ? -1.708 -15.993 3.611 1.00 87.31 242 LYS A N 1
ATOM 1999 C CA . LYS A 1 242 ? -2.398 -16.792 4.642 1.00 87.31 242 LYS A CA 1
ATOM 2000 C C . LYS A 1 242 ? -1.726 -18.129 4.958 1.00 87.31 242 LYS A C 1
ATOM 2002 O O . LYS A 1 242 ? -1.676 -18.513 6.120 1.00 87.31 242 LYS A O 1
ATOM 2007 N N . SER A 1 243 ? -1.194 -18.831 3.955 1.00 83.62 243 SER A N 1
ATOM 2008 C CA . SER A 1 243 ? -0.552 -20.139 4.162 1.00 83.62 243 SER A CA 1
ATOM 2009 C C . SER A 1 243 ? 0.778 -20.076 4.922 1.00 83.62 243 SER A C 1
ATOM 2011 O O . SER A 1 243 ? 1.216 -21.094 5.443 1.00 83.62 243 SER A O 1
ATOM 2013 N N . ASN A 1 244 ? 1.426 -18.908 4.958 1.00 83.81 244 ASN A N 1
ATOM 2014 C CA . ASN A 1 244 ? 2.792 -18.717 5.453 1.00 83.81 244 ASN A CA 1
ATOM 2015 C C . ASN A 1 244 ? 2.865 -17.670 6.586 1.00 83.81 244 ASN A C 1
ATOM 2017 O O . ASN A 1 244 ? 3.950 -17.174 6.908 1.00 83.81 244 ASN A O 1
ATOM 2021 N N . ILE A 1 245 ? 1.723 -17.287 7.166 1.00 88.75 245 ILE A N 1
ATOM 2022 C CA . ILE A 1 245 ? 1.676 -16.354 8.295 1.00 88.75 245 ILE A CA 1
ATOM 2023 C C . ILE A 1 245 ? 2.014 -17.111 9.575 1.00 88.75 245 ILE A C 1
ATOM 2025 O O . ILE A 1 245 ? 1.304 -18.030 9.975 1.00 88.75 245 ILE A O 1
ATOM 2029 N N . ASP A 1 246 ? 3.097 -16.690 10.223 1.00 92.31 246 ASP A N 1
ATOM 2030 C CA . ASP A 1 246 ? 3.383 -17.060 11.602 1.00 92.31 246 ASP A CA 1
ATOM 2031 C C . ASP A 1 246 ? 2.693 -16.101 12.585 1.00 92.31 246 ASP A C 1
ATOM 2033 O O . ASP A 1 246 ? 2.222 -15.014 12.228 1.00 92.31 246 ASP A O 1
ATOM 2037 N N . TYR A 1 247 ? 2.667 -16.493 13.856 1.00 91.62 247 TYR A N 1
ATOM 2038 C CA . TYR A 1 247 ? 1.989 -15.730 14.896 1.00 91.62 247 TYR A CA 1
ATOM 2039 C C . TYR A 1 247 ? 2.587 -14.330 15.109 1.00 91.62 247 TYR A C 1
ATOM 2041 O O . TYR A 1 247 ? 1.852 -13.385 15.378 1.00 91.62 247 TYR A O 1
ATOM 2049 N N . LYS A 1 248 ? 3.903 -14.146 14.925 1.00 93.44 248 LYS A N 1
ATOM 2050 C CA . LYS A 1 248 ? 4.545 -12.827 15.081 1.00 93.44 248 LYS A CA 1
ATOM 2051 C C . LYS A 1 248 ? 4.134 -11.877 13.960 1.00 93.44 248 LYS A C 1
ATOM 2053 O O . LYS A 1 248 ? 3.864 -10.702 14.206 1.00 93.44 248 LYS A O 1
ATOM 2058 N N . LYS A 1 249 ? 4.081 -12.377 12.722 1.00 93.44 249 LYS A N 1
ATOM 2059 C CA . LYS A 1 249 ? 3.582 -11.636 11.557 1.00 93.44 249 LYS A CA 1
ATOM 2060 C C . LYS A 1 249 ? 2.120 -11.245 11.781 1.00 93.44 249 LYS A C 1
ATOM 2062 O O . LYS A 1 249 ? 1.765 -10.091 11.549 1.00 93.44 249 LYS A O 1
ATOM 2067 N N . PHE A 1 250 ? 1.305 -12.165 12.295 1.00 94.75 250 PHE A N 1
ATOM 2068 C CA . PHE A 1 250 ? -0.093 -11.901 12.627 1.00 94.75 250 PHE A CA 1
ATOM 2069 C C . PHE A 1 250 ? -0.262 -10.833 13.718 1.00 94.75 250 PHE A C 1
ATOM 2071 O O . PHE A 1 250 ? -0.989 -9.862 13.519 1.00 94.75 250 PHE A O 1
ATOM 2078 N N . GLU A 1 251 ? 0.464 -10.940 14.831 1.00 93.81 251 GLU A N 1
ATOM 2079 C CA . GLU A 1 251 ? 0.449 -9.944 15.909 1.00 93.81 251 GLU A CA 1
ATOM 2080 C C . GLU A 1 251 ? 0.829 -8.548 15.389 1.00 93.81 251 GLU A C 1
ATOM 2082 O O . GLU A 1 251 ? 0.173 -7.554 15.707 1.00 93.81 251 GLU A O 1
ATOM 2087 N N . LYS A 1 252 ? 1.836 -8.467 14.508 1.00 94.56 252 LYS A N 1
ATOM 2088 C CA . LYS A 1 252 ? 2.231 -7.213 13.856 1.00 94.56 252 LYS A CA 1
ATOM 2089 C C . LYS A 1 252 ? 1.099 -6.617 13.007 1.00 94.56 252 LYS A C 1
ATOM 2091 O O . LYS A 1 252 ? 0.892 -5.405 13.053 1.00 94.56 252 LYS A O 1
ATOM 2096 N N . MET A 1 253 ? 0.347 -7.439 12.267 1.00 95.00 253 MET A N 1
ATOM 2097 C CA . MET A 1 253 ? -0.835 -6.989 11.512 1.00 95.00 253 MET A CA 1
ATOM 2098 C C . MET A 1 253 ? -1.915 -6.425 12.445 1.00 95.00 253 MET A C 1
ATOM 2100 O O . MET A 1 253 ? -2.433 -5.334 12.201 1.00 95.00 253 MET A O 1
ATOM 2104 N N . LEU A 1 254 ? -2.219 -7.123 13.545 1.00 95.38 254 LEU A N 1
ATOM 2105 C CA . LEU A 1 254 ? -3.195 -6.652 14.532 1.00 95.38 254 LEU A CA 1
ATOM 2106 C C . LEU A 1 254 ? -2.746 -5.346 15.200 1.00 95.38 254 LEU A C 1
ATOM 2108 O O . LEU A 1 254 ? -3.556 -4.434 15.379 1.00 95.38 254 LEU A O 1
ATOM 2112 N N . MET A 1 255 ? -1.451 -5.210 15.500 1.00 95.12 255 MET A N 1
ATOM 2113 C CA . MET A 1 255 ? -0.881 -3.977 16.043 1.00 95.12 255 MET A CA 1
ATOM 2114 C C . MET A 1 255 ? -1.100 -2.793 15.094 1.00 95.12 255 MET A C 1
ATOM 2116 O O . MET A 1 255 ? -1.488 -1.718 15.551 1.00 95.12 255 MET A O 1
ATOM 2120 N N . ILE A 1 256 ? -0.926 -2.989 13.783 1.00 95.81 256 ILE A N 1
ATOM 2121 C CA . ILE A 1 256 ? -1.189 -1.956 12.772 1.00 95.81 256 ILE A CA 1
ATOM 2122 C C . ILE A 1 256 ? -2.654 -1.509 12.823 1.00 95.81 256 ILE A C 1
ATOM 2124 O O . ILE A 1 256 ? -2.916 -0.305 12.881 1.00 95.81 256 ILE A O 1
ATOM 2128 N N . PHE A 1 257 ? -3.614 -2.441 12.867 1.00 96.38 257 PHE A N 1
ATOM 2129 C CA . PHE A 1 257 ? -5.033 -2.090 13.003 1.00 96.38 257 PHE A CA 1
ATOM 2130 C C . PHE A 1 257 ? -5.320 -1.343 14.303 1.00 96.38 257 PHE A C 1
ATOM 2132 O O . PHE A 1 257 ? -6.029 -0.337 14.289 1.00 96.38 257 PHE A O 1
ATOM 2139 N N . ASN A 1 258 ? -4.732 -1.787 15.415 1.00 93.94 258 ASN A N 1
ATOM 2140 C CA . ASN A 1 258 ? -4.891 -1.143 16.714 1.00 93.94 258 ASN A CA 1
ATOM 2141 C C . ASN A 1 258 ? -4.313 0.281 16.739 1.00 93.94 258 ASN A C 1
ATOM 2143 O O . ASN A 1 258 ? -4.875 1.169 17.377 1.00 93.94 258 ASN A O 1
ATOM 2147 N N . THR A 1 259 ? -3.207 0.529 16.036 1.00 93.19 259 THR A N 1
ATOM 2148 C CA . THR A 1 259 ? -2.676 1.882 15.859 1.00 93.19 259 THR A CA 1
ATOM 2149 C C . THR A 1 259 ? -3.626 2.715 15.002 1.00 93.19 259 THR A C 1
ATOM 2151 O O . THR A 1 259 ? -4.062 3.778 15.432 1.00 93.19 259 THR A O 1
ATOM 2154 N N . CYS A 1 260 ? -4.021 2.224 13.827 1.00 94.31 260 CYS A N 1
ATOM 2155 C CA . CYS A 1 260 ? -4.851 2.988 12.894 1.00 94.31 260 CYS A CA 1
ATOM 2156 C C . CYS A 1 260 ? -6.232 3.338 13.457 1.00 94.31 260 CYS A C 1
ATOM 2158 O O . CYS A 1 260 ? -6.694 4.464 13.281 1.00 94.31 260 CYS A O 1
ATOM 2160 N N . ILE A 1 261 ? -6.884 2.408 14.166 1.00 94.19 261 ILE A N 1
ATOM 2161 C CA . ILE A 1 261 ? -8.233 2.634 14.704 1.00 94.19 261 ILE A CA 1
ATOM 2162 C C . ILE A 1 261 ? -8.252 3.751 15.748 1.00 94.19 261 ILE A C 1
ATOM 2164 O O . ILE A 1 261 ? -9.259 4.430 15.908 1.00 94.19 261 ILE A O 1
ATOM 2168 N N . ARG A 1 262 ? -7.122 3.974 16.431 1.00 92.25 262 ARG A N 1
ATOM 2169 C CA . ARG A 1 262 ? -6.939 5.001 17.464 1.00 92.25 262 ARG A CA 1
ATOM 2170 C C . ARG A 1 262 ? -6.479 6.340 16.889 1.00 92.25 262 ARG A C 1
ATOM 2172 O O . ARG A 1 262 ? -5.983 7.177 17.650 1.00 92.25 262 ARG A O 1
ATOM 2179 N N . TYR A 1 263 ? -6.601 6.547 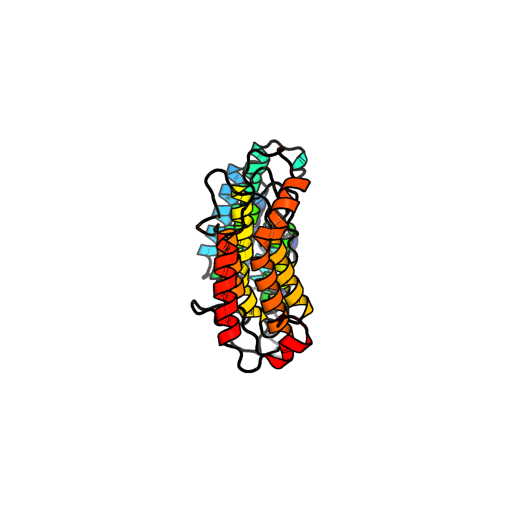15.575 1.00 91.38 263 TYR A N 1
ATOM 2180 C CA . TYR A 1 263 ? -6.265 7.825 14.962 1.00 91.38 263 TYR A CA 1
ATOM 2181 C C . TYR A 1 263 ? -7.021 8.961 15.679 1.00 91.38 263 TYR A C 1
ATOM 2183 O O . TYR A 1 263 ? -8.238 8.877 15.852 1.00 91.38 263 TYR A O 1
ATOM 2191 N N . PRO A 1 264 ? -6.321 10.001 16.164 1.00 88.50 264 PRO A N 1
ATOM 2192 C CA . PRO A 1 264 ? -6.843 10.795 17.270 1.00 88.50 264 PRO A CA 1
ATOM 2193 C C . PRO A 1 264 ? -7.793 11.924 16.866 1.00 88.50 264 PRO A C 1
ATOM 2195 O O . PRO A 1 264 ? -8.332 12.593 17.746 1.00 88.50 264 PRO A O 1
ATOM 2198 N N . LEU A 1 265 ? -7.974 12.175 15.569 1.00 89.38 265 LEU A N 1
ATOM 2199 C CA . LEU A 1 265 ? -8.722 13.322 15.061 1.00 89.38 265 LEU A CA 1
ATOM 2200 C C . LEU A 1 265 ? -9.744 12.893 14.015 1.00 89.38 265 LEU A C 1
ATOM 2202 O O . LEU A 1 265 ? -9.510 11.956 13.260 1.00 89.38 265 LEU A O 1
ATOM 2206 N N . LEU A 1 266 ? -10.849 13.623 13.938 1.00 87.31 266 LEU A N 1
ATOM 2207 C CA . LEU A 1 266 ? -11.833 13.570 12.864 1.00 87.31 266 LEU A CA 1
ATOM 2208 C C . LEU A 1 266 ? -11.706 14.818 11.989 1.00 87.31 266 LEU A C 1
ATOM 2210 O O . LEU A 1 266 ? -11.399 15.906 12.489 1.00 87.31 266 LEU A O 1
ATOM 2214 N N . SER A 1 267 ? -12.003 14.673 10.697 1.00 84.75 267 SER A N 1
ATOM 2215 C CA . SER A 1 267 ? -12.186 15.833 9.821 1.00 84.75 267 SER A CA 1
ATOM 2216 C C . SER A 1 267 ? -13.384 16.684 10.279 1.00 84.75 267 SER A C 1
ATOM 2218 O O . SER A 1 267 ? -14.291 16.203 10.961 1.00 84.75 267 SER A O 1
ATOM 2220 N N . GLU A 1 268 ? -13.399 17.973 9.932 1.00 78.56 268 GLU A N 1
ATOM 2221 C CA . GLU A 1 268 ? -14.356 18.950 10.487 1.00 78.56 268 GLU A CA 1
ATOM 2222 C C . GLU A 1 268 ? -15.835 18.594 10.235 1.00 78.56 268 GLU A C 1
ATOM 2224 O O . GLU A 1 268 ? -16.715 18.874 11.063 1.00 78.56 268 GLU A O 1
ATOM 2229 N N . SER A 1 269 ? -16.118 17.947 9.104 1.00 79.94 269 SER A N 1
ATOM 2230 C CA . SER A 1 269 ? -17.459 17.514 8.703 1.00 79.94 269 SER A CA 1
ATOM 2231 C C . SER A 1 269 ? -17.848 16.141 9.257 1.00 79.94 269 SER A C 1
ATOM 2233 O O . SER A 1 269 ? -19.038 15.828 9.307 1.00 79.94 269 SER A O 1
ATOM 2235 N N . GLN A 1 270 ? -16.882 15.335 9.702 1.00 84.00 270 GLN A N 1
ATOM 2236 C CA . GLN A 1 270 ? -17.124 13.977 10.171 1.00 84.00 270 GLN A CA 1
ATOM 2237 C C . GLN A 1 270 ? -17.529 13.919 11.645 1.00 84.00 270 GLN A C 1
ATOM 2239 O O . GLN A 1 270 ? -17.241 14.799 12.467 1.00 84.00 270 GLN A O 1
ATOM 2244 N N . ARG A 1 271 ? -18.253 12.843 11.940 1.00 88.31 271 ARG A N 1
ATOM 2245 C CA . ARG A 1 271 ? -18.838 12.486 13.226 1.00 88.31 271 ARG A CA 1
ATOM 2246 C C . ARG A 1 271 ? -18.965 10.971 13.279 1.00 88.31 271 ARG A C 1
ATOM 2248 O O . ARG A 1 271 ? -19.400 10.386 12.289 1.00 88.31 271 ARG A O 1
ATOM 2255 N N . ASP A 1 272 ? -18.584 10.367 14.399 1.00 92.44 272 ASP A N 1
ATOM 2256 C CA . ASP A 1 272 ? -18.540 8.911 14.564 1.00 92.44 272 ASP A CA 1
ATOM 2257 C C . ASP A 1 272 ? -19.473 8.384 15.667 1.00 92.44 272 ASP A C 1
ATOM 2259 O O . ASP A 1 272 ? -19.311 7.259 16.139 1.00 92.44 272 ASP A O 1
ATOM 2263 N N . GLU A 1 273 ? -20.477 9.174 16.073 1.00 92.81 273 GLU A N 1
ATOM 2264 C CA . GLU A 1 273 ? -21.434 8.736 17.096 1.00 92.81 273 GLU A CA 1
ATOM 2265 C C . GLU A 1 273 ? -22.454 7.730 16.547 1.00 92.81 273 GLU A C 1
ATOM 2267 O O . GLU A 1 273 ? -22.837 6.794 17.241 1.00 92.81 273 GLU A O 1
ATOM 2272 N N . ILE A 1 274 ? -22.911 7.940 15.306 1.00 91.50 274 ILE A N 1
ATOM 2273 C CA . ILE A 1 274 ? -23.977 7.140 14.669 1.00 91.50 274 ILE A CA 1
ATOM 2274 C C . ILE A 1 274 ? -23.427 6.256 13.545 1.00 91.50 274 ILE A C 1
ATOM 2276 O O . ILE A 1 274 ? -23.973 5.193 13.268 1.00 91.50 274 ILE A O 1
ATOM 2280 N N . ARG A 1 275 ? -22.377 6.702 12.846 1.00 92.75 275 ARG A N 1
ATOM 2281 C CA . ARG A 1 275 ? -21.800 5.992 11.699 1.00 92.75 275 ARG A CA 1
ATOM 2282 C C . ARG A 1 275 ? -20.287 6.005 11.790 1.00 92.75 275 ARG A C 1
ATOM 2284 O O . ARG A 1 275 ? -19.711 7.062 12.010 1.00 92.75 275 ARG A O 1
ATOM 2291 N N . CYS A 1 276 ? -19.664 4.864 11.532 1.00 93.62 276 CYS A N 1
ATOM 2292 C CA . CYS A 1 276 ? -18.214 4.765 11.439 1.00 93.62 276 CYS A CA 1
ATOM 2293 C C . CYS A 1 276 ? -17.650 5.675 10.339 1.00 93.62 276 CYS A C 1
ATOM 2295 O O . CYS A 1 276 ? -18.258 5.831 9.269 1.00 93.62 276 CYS A O 1
ATOM 2297 N N . THR A 1 277 ? -16.460 6.226 10.584 1.00 94.12 277 THR A N 1
ATOM 2298 C CA . THR A 1 277 ? -15.644 6.840 9.529 1.00 94.12 277 THR A CA 1
ATOM 2299 C C . THR A 1 277 ? -15.191 5.788 8.521 1.00 94.12 277 THR A C 1
ATOM 2301 O O . THR A 1 277 ? -15.216 4.590 8.806 1.00 94.12 277 THR A O 1
ATOM 2304 N N . ASP A 1 278 ? -14.742 6.211 7.341 1.00 94.31 278 ASP A N 1
ATOM 2305 C CA . ASP A 1 278 ? -14.264 5.271 6.319 1.00 94.31 278 ASP A CA 1
ATOM 2306 C C . ASP A 1 278 ? -13.038 4.479 6.797 1.00 94.31 278 ASP A C 1
ATOM 2308 O O . ASP A 1 278 ? -12.948 3.274 6.556 1.00 94.31 278 ASP A O 1
ATOM 2312 N N . LEU A 1 279 ? -12.167 5.114 7.589 1.00 95.38 279 LEU A N 1
ATOM 2313 C CA . LEU A 1 279 ? -11.059 4.449 8.272 1.00 95.38 279 LEU A CA 1
ATOM 2314 C C . LEU A 1 279 ? -11.553 3.358 9.236 1.00 95.38 279 LEU A C 1
ATOM 2316 O O . LEU A 1 279 ? -11.114 2.211 9.158 1.00 95.38 279 LEU A O 1
ATOM 2320 N N . GLN A 1 280 ? -12.490 3.699 10.126 1.00 96.06 280 GLN A N 1
ATOM 2321 C CA . GLN A 1 280 ? -13.057 2.759 11.099 1.00 96.06 280 GLN A CA 1
ATOM 2322 C C . GLN A 1 280 ? -13.748 1.577 10.402 1.00 96.06 280 GLN A C 1
ATOM 2324 O O . GLN A 1 280 ? -13.496 0.425 10.753 1.00 96.06 280 GLN A O 1
ATOM 2329 N N . LYS A 1 281 ? -14.552 1.847 9.365 1.00 96.56 281 LYS A N 1
ATOM 2330 C CA . LYS A 1 281 ? -15.218 0.810 8.559 1.00 96.56 281 LYS A CA 1
ATOM 2331 C C . LYS A 1 281 ? -14.227 -0.121 7.885 1.00 96.56 281 LYS A C 1
ATOM 2333 O O . LYS A 1 281 ? -14.433 -1.328 7.900 1.00 96.56 281 LYS A O 1
ATOM 2338 N N . THR A 1 282 ? -13.159 0.428 7.307 1.00 97.06 282 THR A N 1
ATOM 2339 C CA . THR A 1 282 ? -12.132 -0.365 6.616 1.00 97.06 282 THR A CA 1
ATOM 2340 C C . THR A 1 282 ? -11.460 -1.340 7.582 1.00 97.06 282 THR A C 1
ATOM 2342 O O . THR A 1 282 ? -11.249 -2.498 7.242 1.00 97.06 282 THR A O 1
ATOM 2345 N N . ILE A 1 283 ? -11.198 -0.916 8.821 1.00 97.50 283 ILE A N 1
ATOM 2346 C CA . ILE A 1 283 ? -10.606 -1.781 9.851 1.00 97.50 283 ILE A CA 1
ATOM 2347 C C . ILE A 1 283 ? -11.563 -2.904 10.256 1.00 97.50 283 ILE A C 1
ATOM 2349 O O . ILE A 1 283 ? -11.150 -4.061 10.283 1.00 97.50 283 ILE A O 1
ATOM 2353 N N . ILE A 1 284 ? -12.834 -2.595 10.529 1.00 97.19 284 ILE A N 1
ATOM 2354 C CA . ILE A 1 284 ? -13.834 -3.623 10.864 1.00 97.19 284 ILE A CA 1
ATOM 2355 C C . ILE A 1 284 ? -14.024 -4.601 9.702 1.00 97.19 284 ILE A C 1
ATOM 2357 O O . ILE A 1 284 ? -14.050 -5.812 9.916 1.00 97.19 284 ILE A O 1
ATOM 2361 N N . ALA A 1 285 ? -14.093 -4.095 8.468 1.00 95.75 285 ALA A N 1
ATOM 2362 C CA . ALA A 1 285 ? -14.173 -4.928 7.277 1.00 95.75 285 ALA A CA 1
ATOM 2363 C C . ALA A 1 285 ? -12.963 -5.867 7.181 1.00 95.75 285 ALA A C 1
ATOM 2365 O O . ALA A 1 285 ? -13.146 -7.070 7.003 1.00 95.75 285 ALA A O 1
ATOM 2366 N N . ASN A 1 286 ? -11.745 -5.364 7.389 1.00 96.25 286 ASN A N 1
ATOM 2367 C CA . ASN A 1 286 ? -10.532 -6.181 7.378 1.00 96.25 286 ASN A CA 1
ATOM 2368 C C . ASN A 1 286 ? -10.551 -7.282 8.446 1.00 96.25 286 ASN A C 1
ATOM 2370 O O . ASN A 1 286 ? -10.287 -8.442 8.134 1.00 96.25 286 ASN A O 1
ATOM 2374 N N . LEU A 1 287 ? -10.913 -6.935 9.685 1.00 96.12 287 LEU A N 1
ATOM 2375 C CA . LEU A 1 287 ? -11.014 -7.896 10.786 1.00 96.12 287 LEU A CA 1
ATOM 2376 C C . LEU A 1 287 ? -12.088 -8.959 10.525 1.00 96.12 287 LEU A C 1
ATOM 2378 O O . LEU A 1 287 ? -11.887 -10.115 10.872 1.00 96.12 287 LEU A O 1
ATOM 2382 N N . SER A 1 288 ? -13.191 -8.605 9.860 1.00 94.25 288 SER A N 1
ATOM 2383 C CA . SER A 1 288 ? -14.273 -9.555 9.564 1.00 94.25 288 SER A CA 1
ATOM 2384 C C . SER A 1 288 ? -13.911 -10.665 8.571 1.00 94.25 288 SER A C 1
ATOM 2386 O O . SER A 1 288 ? -14.590 -11.688 8.522 1.00 94.25 288 SER A O 1
ATOM 2388 N N . HIS A 1 289 ? -12.835 -10.495 7.797 1.00 90.69 289 HIS A N 1
ATOM 2389 C CA . HIS A 1 289 ? -12.338 -11.522 6.875 1.00 90.69 289 HIS A CA 1
ATOM 2390 C C . HIS A 1 289 ? -11.325 -12.473 7.529 1.00 90.69 289 HIS A C 1
ATOM 2392 O O . HIS A 1 289 ? -10.912 -13.462 6.915 1.00 90.69 289 HIS A O 1
ATOM 2398 N N . LEU A 1 290 ? -10.902 -12.183 8.760 1.00 91.12 290 LEU A N 1
ATOM 2399 C CA . LEU A 1 290 ? -9.992 -13.032 9.509 1.00 91.12 290 LEU A CA 1
ATOM 2400 C C . LEU A 1 290 ? -10.774 -14.188 10.133 1.00 91.12 290 LEU A C 1
ATOM 2402 O O . LEU A 1 290 ? -11.625 -13.978 10.988 1.00 91.12 290 LEU A O 1
ATOM 2406 N N . LYS A 1 291 ? -10.469 -15.409 9.687 1.00 86.25 291 LYS A N 1
ATOM 2407 C CA . LYS A 1 291 ? -11.000 -16.655 10.250 1.00 86.25 291 LYS A CA 1
ATOM 2408 C C . LYS A 1 291 ? -9.877 -17.667 10.404 1.00 86.25 291 LYS A C 1
ATOM 2410 O O . LYS A 1 291 ? -9.202 -17.978 9.405 1.00 86.25 291 LYS A O 1
ATOM 2415 N N . PHE A 1 292 ? -9.705 -18.187 11.617 1.00 86.25 292 PHE A N 1
ATOM 2416 C CA . PHE A 1 292 ? -8.665 -19.147 11.950 1.00 86.25 292 PHE A CA 1
ATOM 2417 C C . PHE A 1 292 ? -9.257 -20.391 12.614 1.00 86.25 292 PHE A C 1
ATOM 2419 O O . PHE A 1 292 ? -10.227 -20.342 13.353 1.00 86.25 292 PHE A O 1
ATOM 2426 N N . THR A 1 293 ? -8.660 -21.545 12.329 1.00 85.56 293 THR A N 1
ATOM 2427 C CA . THR A 1 293 ? -8.983 -22.795 13.035 1.00 85.56 293 THR A CA 1
ATOM 2428 C C . THR A 1 293 ? -8.116 -22.984 14.275 1.00 85.56 293 THR A C 1
ATOM 2430 O O . THR A 1 293 ? -8.443 -23.786 15.141 1.00 85.56 293 THR A O 1
ATOM 2433 N N . ASP A 1 294 ? -6.973 -22.297 14.332 1.00 87.81 294 ASP A N 1
ATOM 2434 C CA . ASP A 1 294 ? -6.049 -22.349 15.459 1.00 87.81 294 ASP A CA 1
ATOM 2435 C C . ASP A 1 294 ? -6.542 -21.401 16.571 1.00 87.81 294 ASP A C 1
ATOM 2437 O O . ASP A 1 294 ? -6.611 -20.186 16.338 1.00 87.81 294 ASP A O 1
ATOM 2441 N N . PRO A 1 295 ? -6.847 -21.925 17.778 1.00 87.06 295 PRO A N 1
ATOM 2442 C CA . PRO A 1 295 ? -7.356 -21.128 18.889 1.00 87.06 295 PRO A CA 1
ATOM 2443 C C . PRO A 1 295 ? -6.453 -19.962 19.294 1.00 87.06 295 PRO A C 1
ATOM 2445 O O . PRO A 1 295 ? -6.957 -18.972 19.811 1.00 87.06 295 PRO A O 1
ATOM 2448 N N . ILE A 1 296 ? -5.136 -20.045 19.067 1.00 88.75 296 ILE A N 1
ATOM 2449 C CA . ILE A 1 296 ? -4.199 -18.975 19.435 1.00 88.75 296 ILE A CA 1
ATOM 2450 C C . ILE A 1 296 ? -4.458 -17.722 18.587 1.00 88.75 296 ILE A C 1
ATOM 2452 O O . ILE A 1 296 ? -4.559 -16.621 19.122 1.00 88.75 296 ILE A O 1
ATOM 2456 N N . TYR A 1 297 ? -4.615 -17.882 17.271 1.00 91.19 297 TYR A N 1
ATOM 2457 C CA . TYR A 1 297 ? -4.886 -16.760 16.365 1.00 91.19 297 TYR A CA 1
ATOM 2458 C C . TYR A 1 297 ? -6.295 -16.201 16.581 1.00 91.19 297 TYR A C 1
ATOM 2460 O O . TYR A 1 297 ? -6.489 -14.985 16.608 1.00 91.19 297 TYR A O 1
ATOM 2468 N N . GLU A 1 298 ? -7.265 -17.093 16.782 1.00 90.25 298 GLU A N 1
ATOM 2469 C CA . GLU A 1 298 ? -8.656 -16.737 17.060 1.00 90.25 298 GLU A CA 1
ATOM 2470 C C . GLU A 1 298 ? -8.771 -15.962 18.392 1.00 90.25 298 GLU A C 1
ATOM 2472 O O . GLU A 1 298 ? -9.437 -14.931 18.469 1.00 90.25 298 GLU A O 1
ATOM 2477 N N . SER A 1 299 ? -8.022 -16.380 19.421 1.00 90.25 299 SER A N 1
ATOM 2478 C CA . SER A 1 299 ? -7.916 -15.708 20.723 1.00 90.25 299 SER A CA 1
ATOM 2479 C C . SER A 1 299 ? -7.416 -14.267 20.577 1.00 90.25 299 SER A C 1
ATOM 2481 O O . SER A 1 299 ? -8.055 -13.334 21.072 1.00 90.25 299 SER A O 1
ATOM 2483 N N . SER A 1 300 ? -6.320 -14.047 19.844 1.00 91.81 300 SER A N 1
ATOM 2484 C CA . SER A 1 300 ? -5.792 -12.694 19.620 1.00 91.81 300 SER A CA 1
ATOM 2485 C C . SER A 1 300 ? -6.734 -11.824 18.788 1.00 91.81 300 SER A C 1
ATOM 2487 O O . SER A 1 300 ? -6.827 -10.618 19.029 1.00 91.81 300 SER A O 1
ATOM 2489 N N . LEU A 1 301 ? -7.454 -12.413 17.827 1.00 93.62 301 LEU A N 1
ATOM 2490 C CA . LEU A 1 301 ? -8.474 -11.705 17.055 1.00 93.62 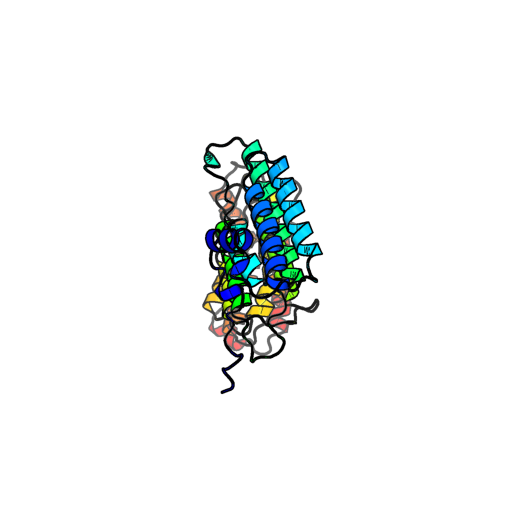301 LEU A CA 1
ATOM 2491 C C . LEU A 1 301 ? -9.614 -11.225 17.962 1.00 93.62 301 LEU A C 1
ATOM 2493 O O . LEU A 1 301 ? -9.968 -10.046 17.916 1.00 93.62 301 LEU A O 1
ATOM 2497 N N . ILE A 1 302 ? -10.133 -12.102 18.827 1.00 92.44 302 ILE A N 1
ATOM 2498 C CA . ILE A 1 302 ? -11.156 -11.755 19.823 1.00 92.44 302 ILE A CA 1
ATOM 2499 C C . ILE A 1 302 ? -10.656 -10.616 20.714 1.00 92.44 302 ILE A C 1
ATOM 2501 O O . ILE A 1 302 ? -11.332 -9.596 20.837 1.00 92.44 302 ILE A O 1
ATOM 2505 N N . GLN A 1 303 ? -9.440 -10.723 21.257 1.00 92.19 303 GLN A N 1
ATOM 2506 C CA . GLN A 1 303 ? -8.845 -9.672 22.091 1.00 92.19 303 GLN A CA 1
ATOM 2507 C C . GLN A 1 303 ? -8.729 -8.330 21.348 1.00 92.19 303 GLN A C 1
ATOM 2509 O O . GLN A 1 303 ? -9.010 -7.273 21.922 1.00 92.19 303 GLN A O 1
ATOM 2514 N N . GLN A 1 304 ? -8.359 -8.348 20.063 1.00 94.44 304 GLN A N 1
ATOM 2515 C CA . GLN A 1 304 ? -8.290 -7.143 19.239 1.00 94.44 304 GLN A CA 1
ATOM 2516 C C . GLN A 1 304 ? -9.676 -6.515 19.024 1.00 94.44 304 GLN A C 1
ATOM 2518 O O . GLN A 1 304 ? -9.809 -5.293 19.120 1.00 94.44 304 GLN A O 1
ATOM 2523 N N . ILE A 1 305 ? -10.712 -7.321 18.779 1.00 95.31 305 ILE A N 1
ATOM 2524 C CA . ILE A 1 305 ? -12.094 -6.840 18.642 1.00 95.31 305 ILE A CA 1
ATOM 2525 C C . ILE A 1 305 ? -12.585 -6.260 19.976 1.00 95.31 305 ILE A C 1
ATOM 2527 O O . ILE A 1 305 ? -13.087 -5.137 20.013 1.00 95.31 305 ILE A O 1
ATOM 2531 N N . THR A 1 306 ? -12.355 -6.949 21.096 1.00 93.44 306 THR A N 1
ATOM 2532 C CA . THR A 1 306 ? -12.698 -6.455 22.438 1.00 93.44 306 THR A CA 1
ATOM 2533 C C . THR A 1 306 ? -11.988 -5.138 22.767 1.00 93.44 306 THR A C 1
ATOM 2535 O O . THR A 1 306 ? -12.603 -4.222 23.313 1.00 93.44 306 THR A O 1
ATOM 2538 N N . SER A 1 307 ? -10.719 -4.982 22.378 1.00 93.50 307 SER A N 1
ATOM 2539 C CA . SER A 1 307 ? -9.983 -3.713 22.494 1.00 93.50 307 SER A CA 1
ATOM 2540 C C . SER A 1 307 ? -10.698 -2.562 21.774 1.00 93.50 307 SER A C 1
ATOM 2542 O O . SER A 1 307 ? -10.760 -1.454 22.314 1.00 93.50 307 SER A O 1
ATOM 2544 N N . ILE A 1 308 ? -11.287 -2.821 20.599 1.00 95.25 308 ILE A N 1
ATOM 2545 C CA . ILE A 1 308 ? -12.058 -1.829 19.834 1.00 95.25 308 ILE A CA 1
ATOM 2546 C C . ILE A 1 308 ? -13.363 -1.468 20.555 1.00 95.25 308 ILE A C 1
ATOM 2548 O O . ILE A 1 308 ? -13.687 -0.285 20.674 1.00 95.25 308 ILE A O 1
ATOM 2552 N N . ILE A 1 309 ? -14.068 -2.458 21.112 1.00 95.12 309 ILE A N 1
ATOM 2553 C CA . ILE A 1 309 ? -15.303 -2.247 21.888 1.00 95.12 309 ILE A CA 1
ATOM 2554 C C . ILE A 1 309 ? -15.060 -1.282 23.059 1.00 95.12 309 ILE A C 1
ATOM 2556 O O . ILE A 1 309 ? -15.911 -0.445 23.362 1.00 95.12 309 ILE A O 1
ATOM 2560 N N . LEU A 1 310 ? -13.879 -1.351 23.682 1.00 93.56 310 LEU A N 1
ATOM 2561 C CA . LEU A 1 310 ? -13.502 -0.550 24.850 1.00 93.56 310 LEU A CA 1
ATOM 2562 C C . LEU A 1 310 ? -12.967 0.859 24.527 1.00 93.56 310 LEU A C 1
ATOM 2564 O O . LEU A 1 310 ? -12.699 1.641 25.452 1.00 93.56 310 LEU A O 1
ATOM 2568 N N . LEU A 1 311 ? -12.799 1.218 23.249 1.00 92.94 311 LEU A N 1
ATOM 2569 C CA . LEU A 1 311 ? -12.263 2.527 22.851 1.00 92.94 311 LEU A CA 1
ATOM 2570 C C . LEU A 1 311 ? -13.064 3.723 23.400 1.00 92.94 311 LEU A C 1
ATOM 2572 O O . LEU A 1 311 ? -12.409 4.637 23.921 1.00 92.94 311 LEU A O 1
ATOM 2576 N N . PRO A 1 312 ? -14.417 3.735 23.373 1.00 92.12 312 PRO A N 1
ATOM 2577 C CA . PRO A 1 312 ? -15.206 4.867 23.866 1.00 92.12 312 PRO A CA 1
ATOM 2578 C C . PRO A 1 312 ? -14.949 5.213 25.336 1.00 92.12 312 PRO A C 1
ATOM 2580 O O . PRO A 1 312 ? -15.036 6.375 25.718 1.00 92.12 312 PRO A O 1
ATOM 2583 N N . PHE A 1 313 ? -14.607 4.218 26.159 1.00 89.25 313 PHE A N 1
ATOM 2584 C CA . PHE A 1 313 ? -14.491 4.371 27.614 1.00 89.25 313 PHE A CA 1
ATOM 2585 C C . PHE A 1 313 ? -13.097 4.783 28.092 1.00 89.25 313 PHE A C 1
ATOM 2587 O O . PHE A 1 313 ? -12.938 5.211 29.229 1.00 89.25 313 PHE A O 1
ATOM 2594 N N . SER A 1 314 ? -12.070 4.598 27.262 1.00 83.50 314 SER A N 1
ATOM 2595 C CA . SER A 1 314 ? -10.671 4.716 27.695 1.00 83.50 314 SER A CA 1
ATOM 2596 C C . SER A 1 314 ? -9.844 5.641 26.814 1.00 83.50 314 SER A C 1
ATOM 2598 O O . SER A 1 314 ? -8.966 6.356 27.295 1.00 83.50 314 SER A O 1
ATOM 2600 N N . THR A 1 315 ? -10.092 5.625 25.507 1.00 83.75 315 THR A N 1
ATOM 2601 C CA . THR A 1 315 ? -9.161 6.204 24.536 1.00 83.75 315 THR A CA 1
ATOM 2602 C C . THR A 1 315 ? -9.432 7.684 24.315 1.00 83.75 315 THR A C 1
ATOM 2604 O O . THR A 1 315 ? -8.483 8.455 24.172 1.00 83.75 315 THR A O 1
ATOM 2607 N N . ARG A 1 316 ? -10.700 8.103 24.376 1.00 79.06 316 ARG A N 1
ATOM 2608 C CA . ARG A 1 316 ? -11.089 9.509 24.238 1.00 79.06 316 ARG A CA 1
ATOM 2609 C C . ARG A 1 316 ? -10.408 10.400 25.281 1.00 79.06 316 ARG A C 1
ATOM 2611 O O . ARG A 1 316 ? -9.695 11.329 24.908 1.00 79.06 316 ARG A O 1
ATOM 2618 N N . ASP A 1 317 ? -10.533 10.059 26.561 1.00 80.44 317 ASP A N 1
ATOM 2619 C CA . ASP A 1 317 ? -9.935 10.816 27.670 1.00 80.44 317 ASP A CA 1
ATOM 2620 C C . ASP A 1 317 ? -8.407 10.915 27.554 1.00 80.44 317 ASP A C 1
ATOM 2622 O O . ASP A 1 317 ? -7.795 11.924 27.912 1.00 80.44 317 ASP A O 1
ATOM 2626 N N . LEU A 1 318 ? -7.762 9.856 27.056 1.00 84.50 318 LEU A N 1
ATOM 2627 C CA . LEU A 1 318 ? -6.317 9.835 26.833 1.00 84.50 318 LEU A CA 1
ATOM 2628 C C . LEU A 1 318 ? -5.903 10.758 25.683 1.00 84.50 318 LEU A C 1
ATOM 2630 O O . LEU A 1 318 ? -4.872 11.428 25.790 1.00 84.50 318 LEU A O 1
ATOM 2634 N N . ILE A 1 319 ? -6.684 10.804 24.600 1.00 83.88 319 ILE A N 1
ATOM 2635 C CA . ILE A 1 319 ? -6.447 11.716 23.476 1.00 83.88 319 ILE A CA 1
ATOM 2636 C C . ILE A 1 319 ? -6.642 13.163 23.933 1.00 83.88 319 ILE A C 1
ATOM 2638 O O . ILE A 1 319 ? -5.756 13.989 23.706 1.00 83.88 319 ILE A O 1
ATOM 2642 N N . GLU A 1 320 ? -7.736 13.453 24.643 1.00 82.00 320 GLU A N 1
ATOM 2643 C CA . GLU A 1 320 ? -8.030 14.780 25.199 1.00 82.00 320 GLU A CA 1
ATOM 2644 C C . GLU A 1 320 ? -6.886 15.277 26.097 1.00 82.00 320 GLU A C 1
ATOM 2646 O O . GLU A 1 320 ? -6.410 16.401 25.930 1.00 82.00 320 GLU A O 1
ATOM 2651 N N . LYS A 1 321 ? -6.349 14.419 26.977 1.00 83.50 321 LYS A N 1
ATOM 2652 C CA . LYS A 1 321 ? -5.198 14.756 27.835 1.00 83.50 321 LYS A CA 1
ATOM 2653 C C . LYS A 1 321 ? -3.904 15.018 27.058 1.00 83.50 321 LYS A C 1
ATOM 2655 O O . LYS A 1 321 ? -3.123 15.875 27.464 1.00 83.50 321 LYS A O 1
ATOM 2660 N N . LYS A 1 322 ? -3.639 14.270 25.979 1.00 82.88 322 LYS A N 1
ATOM 2661 C CA . LYS A 1 322 ? -2.384 14.375 25.208 1.00 82.88 322 LYS A CA 1
ATOM 2662 C C . LYS A 1 322 ? -2.380 15.539 24.220 1.00 82.88 322 LYS A C 1
ATOM 2664 O O . LYS A 1 322 ? -1.355 16.199 24.064 1.00 82.88 322 LYS A O 1
ATOM 2669 N N . ILE A 1 323 ? -3.499 15.767 23.538 1.00 77.50 323 ILE A N 1
ATOM 2670 C CA . ILE A 1 323 ? -3.614 16.770 22.471 1.00 77.50 323 ILE A CA 1
ATOM 2671 C C . ILE A 1 323 ? -4.093 18.116 23.035 1.00 77.50 323 ILE A C 1
ATOM 2673 O O . ILE A 1 323 ? -3.647 19.173 22.577 1.00 77.50 323 ILE A O 1
ATOM 2677 N N . GLY A 1 324 ? -4.924 18.099 24.082 1.00 66.44 324 GLY A N 1
ATOM 2678 C CA . GLY A 1 324 ? -5.544 19.295 24.653 1.00 66.44 324 GLY A CA 1
ATOM 2679 C C . GLY A 1 324 ? -6.396 20.062 23.633 1.00 66.44 324 GLY A C 1
ATOM 2680 O O . GLY A 1 324 ? -6.739 19.550 22.572 1.00 66.44 324 GLY A O 1
ATOM 2681 N N . ASN A 1 325 ? -6.674 21.339 23.909 1.00 62.03 325 ASN A N 1
ATOM 2682 C CA . ASN A 1 325 ? -7.425 22.232 23.007 1.00 62.03 325 ASN A CA 1
ATOM 2683 C C . ASN A 1 325 ? -6.578 22.793 21.842 1.00 62.03 325 ASN A C 1
ATOM 2685 O O . ASN A 1 325 ? -6.906 23.840 21.288 1.00 62.03 325 ASN A O 1
ATOM 2689 N N . LYS A 1 326 ? -5.435 22.177 21.509 1.00 60.44 326 LYS A N 1
ATOM 2690 C CA . LYS A 1 326 ? -4.446 22.769 20.588 1.00 60.44 326 LYS A CA 1
ATOM 2691 C C . LYS A 1 326 ? -4.842 22.699 19.113 1.00 60.44 326 LYS A C 1
ATOM 2693 O O . LYS A 1 326 ? -4.199 23.350 18.297 1.00 60.44 326 LYS A O 1
ATOM 2698 N N . LEU A 1 327 ? -5.860 21.914 18.768 1.00 63.06 327 LEU A N 1
ATOM 2699 C CA . LEU A 1 327 ? -6.285 21.682 17.391 1.00 63.06 327 LEU A CA 1
ATOM 2700 C C . LEU A 1 327 ? -7.783 21.962 17.259 1.00 63.06 327 LEU A C 1
ATOM 2702 O O . LEU A 1 327 ? -8.566 21.598 18.130 1.00 63.06 327 LEU A O 1
ATOM 2706 N N . SER A 1 328 ? -8.178 22.596 16.153 1.00 65.62 328 SER A N 1
ATOM 2707 C CA . SER A 1 328 ? -9.583 22.857 15.794 1.00 65.62 328 SER A CA 1
ATOM 2708 C C . SER A 1 328 ? -10.358 21.588 15.411 1.00 65.62 328 SER A C 1
ATOM 2710 O O . SER A 1 328 ? -11.574 21.630 15.234 1.00 65.62 328 SER A O 1
ATOM 2712 N N . SER A 1 329 ? -9.657 20.462 15.259 1.00 74.94 329 SER A N 1
ATOM 2713 C CA . SER A 1 329 ? -10.215 19.176 14.844 1.00 74.94 329 SER A CA 1
ATOM 2714 C C . SER A 1 329 ? -10.895 18.440 15.999 1.00 74.94 329 SER A C 1
ATOM 2716 O O . SER A 1 329 ? -10.496 18.549 17.158 1.00 74.94 329 SER A O 1
ATOM 2718 N N . ARG A 1 330 ? -11.939 17.671 15.679 1.00 85.44 330 ARG A N 1
ATOM 2719 C CA . ARG A 1 330 ? -12.734 16.941 16.677 1.00 85.44 330 ARG A CA 1
ATOM 2720 C C . ARG A 1 330 ? -12.043 15.649 17.093 1.00 85.44 330 ARG A C 1
ATOM 2722 O O . ARG A 1 330 ? -11.389 15.010 16.277 1.00 85.44 330 ARG A O 1
ATOM 2729 N N . ILE A 1 331 ? -12.250 15.236 18.339 1.00 88.56 331 ILE A N 1
ATOM 2730 C CA . ILE A 1 331 ? -11.769 13.951 18.857 1.00 88.56 331 ILE A CA 1
ATOM 2731 C C . ILE A 1 331 ? -12.854 12.883 18.636 1.00 88.56 331 ILE A C 1
ATOM 2733 O O . ILE A 1 331 ? -14.015 13.148 18.984 1.00 88.56 331 ILE A O 1
ATOM 2737 N N . PRO A 1 332 ? -12.507 11.696 18.098 1.00 91.19 332 PRO A N 1
ATOM 2738 C CA . PRO A 1 332 ? -13.457 10.608 17.895 1.00 91.19 332 PRO A CA 1
ATOM 2739 C C . PRO A 1 332 ? -14.134 10.157 19.197 1.00 91.19 332 PRO A C 1
ATOM 2741 O O . PRO A 1 332 ? -13.545 10.174 20.283 1.00 91.19 332 PRO A O 1
ATOM 2744 N N . THR A 1 333 ? -15.400 9.769 19.097 1.00 92.75 333 THR A N 1
ATOM 2745 C CA . THR A 1 333 ? -16.162 9.147 20.190 1.00 92.75 333 THR A CA 1
ATOM 2746 C C . THR A 1 333 ? -15.988 7.632 20.218 1.00 92.75 333 THR A C 1
ATOM 2748 O O . THR A 1 333 ? -16.146 7.027 21.274 1.00 92.75 333 THR A O 1
ATOM 2751 N N . PHE A 1 334 ? -15.645 7.028 19.076 1.00 95.31 334 PHE A N 1
ATOM 2752 C CA . PHE A 1 334 ? -15.543 5.587 18.848 1.00 95.31 334 PHE A CA 1
ATOM 2753 C C . PHE A 1 334 ? -16.847 4.803 19.088 1.00 95.31 334 PHE A C 1
ATOM 2755 O O . PHE A 1 334 ? -16.821 3.574 19.121 1.00 95.31 334 PHE A O 1
ATOM 2762 N N . ILE A 1 335 ? -17.990 5.479 19.250 1.00 95.69 335 ILE A N 1
ATOM 2763 C CA . ILE A 1 335 ? -19.259 4.831 19.614 1.00 95.69 335 ILE A CA 1
ATOM 2764 C C . ILE A 1 335 ? -19.737 3.920 18.486 1.00 95.69 335 ILE A C 1
ATOM 2766 O O . ILE A 1 335 ? -19.992 2.743 18.728 1.00 95.69 335 ILE A O 1
ATOM 2770 N N . ALA A 1 336 ? -19.814 4.433 17.254 1.00 96.31 336 ALA A N 1
ATOM 2771 C CA . ALA A 1 336 ? -20.288 3.638 16.125 1.00 96.31 336 ALA A CA 1
ATOM 2772 C C . ALA A 1 336 ? -19.406 2.402 15.891 1.00 96.31 336 ALA A C 1
ATOM 2774 O O . ALA A 1 336 ? -19.922 1.304 15.710 1.00 96.31 336 ALA A O 1
ATOM 2775 N N . VAL A 1 337 ? -18.079 2.551 15.984 1.00 96.56 337 VAL A N 1
ATOM 2776 C CA . VAL A 1 337 ? -17.168 1.422 15.748 1.00 96.56 337 VAL A CA 1
ATOM 2777 C C . VAL A 1 337 ? -17.182 0.393 16.872 1.00 96.56 337 VAL A C 1
ATOM 2779 O O . VAL A 1 337 ? -16.960 -0.786 16.618 1.00 96.56 337 VAL A O 1
ATOM 2782 N N . SER A 1 338 ? -17.491 0.809 18.102 1.00 96.75 338 SER A N 1
ATOM 2783 C CA . SER A 1 338 ? -17.727 -0.115 19.211 1.00 96.75 338 SER A CA 1
ATOM 2784 C C . SER A 1 338 ? -18.963 -0.986 18.952 1.00 96.75 338 SER A C 1
ATOM 2786 O O . SER A 1 338 ? -18.891 -2.198 19.140 1.00 96.75 338 SER A O 1
ATOM 2788 N N . TYR A 1 339 ? -20.057 -0.412 18.434 1.00 96.69 339 TYR A N 1
ATOM 2789 C CA . TYR A 1 339 ? -21.239 -1.191 18.040 1.00 96.69 339 TYR A CA 1
ATOM 2790 C C . TYR A 1 339 ? -20.934 -2.184 16.913 1.00 96.69 339 TYR A C 1
ATOM 2792 O O . TYR A 1 339 ? -21.236 -3.368 17.060 1.00 96.69 339 TYR A O 1
ATOM 2800 N N . ASP A 1 340 ? -20.279 -1.736 15.839 1.00 96.75 340 ASP A N 1
ATOM 2801 C CA . ASP A 1 340 ? -19.895 -2.615 14.726 1.00 96.75 340 ASP A CA 1
ATOM 2802 C C . ASP A 1 340 ? -18.950 -3.742 15.196 1.00 96.75 340 ASP A C 1
ATOM 2804 O O . ASP A 1 340 ? -19.039 -4.883 14.736 1.00 96.75 340 ASP A O 1
ATOM 2808 N N . ALA A 1 341 ? -18.059 -3.450 16.153 1.00 96.31 341 ALA A N 1
ATOM 2809 C CA . ALA A 1 341 ? -17.171 -4.437 16.760 1.00 96.31 341 ALA A CA 1
ATOM 2810 C C . ALA A 1 341 ? -17.916 -5.449 17.648 1.00 96.31 341 ALA A C 1
ATOM 2812 O O . ALA A 1 341 ? -17.559 -6.624 17.628 1.00 96.31 341 ALA A O 1
ATOM 2813 N N . ILE A 1 342 ? -18.958 -5.041 18.385 1.00 96.19 342 ILE A N 1
ATOM 2814 C CA . ILE A 1 342 ? -19.830 -5.969 19.132 1.00 96.19 342 ILE A CA 1
ATOM 2815 C C . ILE A 1 342 ? -20.542 -6.920 18.165 1.00 96.19 342 ILE A C 1
ATOM 2817 O O . ILE A 1 342 ? -20.579 -8.125 18.400 1.00 96.19 342 ILE A O 1
ATOM 2821 N N . GLU A 1 343 ? -21.085 -6.401 17.061 1.00 95.62 343 GLU A N 1
ATOM 2822 C CA . GLU A 1 343 ? -21.742 -7.233 16.048 1.00 95.62 343 GLU A CA 1
ATOM 2823 C C . GLU A 1 343 ? -20.762 -8.217 15.398 1.00 95.62 343 GLU A C 1
ATOM 2825 O O . GLU A 1 343 ? -21.107 -9.370 15.131 1.00 95.62 343 GLU A O 1
ATOM 2830 N N . LEU A 1 344 ? -19.529 -7.780 15.136 1.00 94.75 344 LEU A N 1
ATOM 2831 C CA . LEU A 1 344 ? -18.477 -8.666 14.651 1.00 94.75 344 LEU A CA 1
ATOM 2832 C C . LEU A 1 344 ? -18.104 -9.734 15.688 1.00 94.75 344 LEU A C 1
ATOM 2834 O O . LEU A 1 344 ? -18.012 -10.905 15.335 1.00 94.75 344 LEU A O 1
ATOM 2838 N N . LEU A 1 345 ? -17.943 -9.357 16.959 1.00 93.88 345 LEU A N 1
ATOM 2839 C CA . LEU A 1 345 ? -17.630 -10.299 18.032 1.00 93.88 345 LEU A CA 1
ATOM 2840 C C . LEU A 1 345 ? -18.707 -11.379 18.161 1.00 93.88 345 LEU A C 1
ATOM 2842 O O . LEU A 1 345 ? -18.365 -12.552 18.231 1.00 93.88 345 LEU A O 1
ATOM 2846 N N . ASN A 1 346 ? -19.987 -10.998 18.150 1.00 92.19 346 ASN A N 1
ATOM 2847 C CA . ASN A 1 346 ? -21.091 -11.957 18.239 1.00 92.19 346 ASN A CA 1
ATOM 2848 C C . ASN A 1 346 ? -21.038 -12.978 17.098 1.00 92.19 346 ASN A C 1
ATOM 2850 O O . ASN A 1 346 ? -21.096 -14.174 17.353 1.00 92.19 346 ASN A O 1
ATOM 2854 N N . ARG A 1 347 ? -20.834 -12.515 15.857 1.00 90.50 347 ARG A N 1
ATOM 2855 C CA . ARG A 1 347 ? -20.688 -13.406 14.695 1.00 90.50 347 ARG A CA 1
ATOM 2856 C C . ARG A 1 347 ? -19.506 -14.362 14.839 1.00 90.50 347 ARG A C 1
ATOM 2858 O O . ARG A 1 347 ? -19.638 -15.530 14.503 1.00 90.50 347 ARG A O 1
ATOM 2865 N N . ASN A 1 348 ? -18.372 -13.881 15.345 1.00 86.25 348 ASN A N 1
ATOM 2866 C CA . ASN A 1 348 ? -17.203 -14.731 15.556 1.00 86.25 348 ASN A CA 1
ATOM 2867 C C . ASN A 1 348 ? -17.444 -15.767 16.662 1.00 86.25 348 ASN A C 1
ATOM 2869 O O . ASN A 1 348 ? -17.034 -16.908 16.511 1.00 86.25 348 ASN A O 1
ATOM 2873 N N . LEU A 1 349 ? -18.112 -15.393 17.757 1.00 87.12 349 LEU A N 1
ATOM 2874 C CA . LEU A 1 349 ? -18.415 -16.320 18.850 1.00 87.12 349 LEU A CA 1
ATOM 2875 C C . LEU A 1 349 ? -19.447 -17.380 18.449 1.00 87.12 349 LEU A C 1
ATOM 2877 O O . LEU A 1 349 ? -19.297 -18.530 18.850 1.00 87.12 349 LEU A O 1
ATOM 2881 N N . ASP A 1 350 ? -20.450 -17.017 17.646 1.00 86.00 350 ASP A N 1
ATOM 2882 C CA . ASP A 1 350 ? -21.452 -17.958 17.126 1.00 86.00 350 ASP A CA 1
ATOM 2883 C C . ASP A 1 350 ? -20.826 -19.026 16.206 1.00 86.00 350 ASP A C 1
ATOM 2885 O O . ASP A 1 350 ? -21.322 -20.151 16.136 1.00 86.00 350 ASP A O 1
ATOM 2889 N N . ASP A 1 351 ? -19.721 -18.691 15.529 1.00 82.81 351 ASP A N 1
ATOM 2890 C CA . ASP A 1 351 ? -18.962 -19.602 14.663 1.00 82.81 351 ASP A CA 1
ATOM 2891 C C . ASP A 1 351 ? -18.051 -20.575 15.464 1.00 82.81 351 ASP A C 1
ATOM 2893 O O . ASP A 1 351 ? -17.514 -21.522 14.883 1.00 82.81 351 ASP A O 1
ATOM 2897 N N . ILE A 1 352 ? -17.857 -20.379 16.780 1.00 82.56 352 ILE A N 1
ATOM 2898 C CA . ILE A 1 352 ? -16.957 -21.195 17.618 1.00 82.56 352 ILE A CA 1
ATOM 2899 C C . ILE A 1 352 ? -17.736 -22.290 18.362 1.00 82.56 352 ILE A C 1
ATOM 2901 O O . ILE A 1 352 ? -18.500 -22.021 19.286 1.00 82.56 352 ILE A O 1
ATOM 2905 N N . GLU A 1 353 ? -17.473 -23.555 18.021 1.00 76.94 353 GLU A N 1
ATOM 2906 C CA . GLU A 1 353 ? -18.134 -24.712 18.651 1.00 76.94 353 GLU A CA 1
ATOM 2907 C C . GLU A 1 353 ? -17.660 -24.995 20.093 1.00 76.94 353 GLU A C 1
ATOM 2909 O O . GLU A 1 353 ? -18.460 -25.413 20.932 1.00 76.94 353 GLU A O 1
ATOM 2914 N N . ASP A 1 354 ? -16.372 -24.775 20.399 1.00 77.94 354 ASP A N 1
ATOM 2915 C CA . ASP A 1 354 ? -15.783 -25.008 21.728 1.00 77.94 354 ASP A CA 1
ATOM 2916 C C . ASP A 1 354 ? -15.093 -23.750 22.270 1.00 77.94 354 ASP A C 1
ATOM 2918 O O . ASP A 1 354 ? -14.030 -23.336 21.805 1.00 77.94 354 ASP A O 1
ATOM 2922 N N . LEU A 1 355 ? -15.690 -23.163 23.310 1.00 78.31 355 LEU A N 1
ATOM 2923 C CA . LEU A 1 355 ? -15.187 -21.959 23.973 1.00 78.31 355 LEU A CA 1
ATOM 2924 C C . LEU A 1 355 ? -14.121 -22.249 25.051 1.00 78.31 355 LEU A C 1
ATOM 2926 O O . LEU A 1 355 ? -13.500 -21.321 25.576 1.00 78.31 355 LEU A O 1
ATOM 2930 N N . THR A 1 356 ? -13.878 -23.518 25.392 1.00 75.56 356 THR A N 1
ATOM 2931 C CA . THR A 1 356 ? -12.978 -23.924 26.488 1.00 75.56 356 THR A CA 1
ATOM 2932 C C . THR A 1 356 ? -11.545 -23.381 26.354 1.00 75.56 356 THR A C 1
ATOM 2934 O O . THR A 1 356 ? -11.000 -22.904 27.357 1.00 75.56 356 THR A O 1
ATOM 2937 N N . PRO A 1 357 ? -10.910 -23.378 25.161 1.00 74.81 357 PRO A N 1
ATOM 2938 C CA . PRO A 1 357 ? -9.560 -22.832 24.993 1.00 74.81 357 PRO A CA 1
ATOM 2939 C C . PRO A 1 357 ? -9.459 -21.338 25.339 1.00 74.81 357 PRO A C 1
ATOM 2941 O O . PRO A 1 357 ? -8.456 -20.897 25.899 1.00 74.81 357 PRO A O 1
ATOM 2944 N N . PHE A 1 358 ? -10.518 -20.572 25.073 1.00 73.12 358 PHE A N 1
ATOM 2945 C CA . PHE A 1 358 ? -10.552 -19.114 25.225 1.00 73.12 358 PHE A CA 1
ATOM 2946 C C . PHE A 1 358 ? -10.802 -18.662 26.668 1.00 73.12 358 PHE A C 1
ATOM 2948 O O . PHE A 1 358 ? -10.382 -17.573 27.063 1.00 73.12 358 PHE A O 1
ATOM 2955 N N . LEU A 1 359 ? -11.449 -19.511 27.472 1.00 67.19 359 LEU A N 1
ATOM 2956 C CA . LEU A 1 359 ? -11.621 -19.302 28.913 1.00 67.19 359 LEU A CA 1
ATOM 2957 C C . LEU A 1 359 ? -10.293 -19.468 29.666 1.00 67.19 359 LEU A C 1
ATOM 2959 O O . LEU A 1 359 ? -10.013 -18.732 30.613 1.00 67.19 359 LEU A O 1
ATOM 2963 N N . ASN A 1 360 ? -9.449 -20.405 29.221 1.00 62.44 360 ASN A N 1
ATOM 2964 C CA . ASN A 1 360 ? -8.154 -20.682 29.846 1.00 62.44 360 ASN A CA 1
ATOM 2965 C C . ASN A 1 360 ? -7.129 -19.562 29.610 1.00 62.44 360 ASN A C 1
ATOM 2967 O O . ASN A 1 360 ? -6.324 -19.275 30.496 1.00 62.44 360 ASN A O 1
ATOM 2971 N N . ASP A 1 361 ? -7.192 -18.906 28.449 1.00 63.75 361 ASP A N 1
ATOM 2972 C CA . ASP A 1 361 ? -6.332 -17.770 28.082 1.00 63.75 361 ASP A CA 1
ATOM 2973 C C . ASP A 1 361 ? -6.932 -16.402 28.493 1.00 63.75 361 ASP A C 1
ATOM 2975 O O . ASP A 1 361 ? -6.361 -15.345 28.241 1.00 63.75 361 ASP A O 1
ATOM 2979 N N . LYS A 1 362 ? -8.089 -16.404 29.180 1.00 64.44 362 LYS A N 1
ATOM 2980 C CA . LYS A 1 362 ? -8.836 -15.206 29.631 1.00 64.44 362 LYS A CA 1
ATOM 2981 C C . LYS A 1 362 ? -9.224 -14.230 28.513 1.00 64.44 362 LYS A C 1
ATOM 2983 O O . LYS A 1 362 ? -9.553 -13.075 28.788 1.00 64.44 362 LYS A O 1
ATOM 2988 N N . SER A 1 363 ? -9.209 -14.687 27.269 1.00 60.09 363 SER A N 1
ATOM 2989 C CA . SER A 1 363 ? -9.590 -13.921 26.077 1.00 60.09 363 SER A CA 1
ATOM 2990 C C . SER A 1 363 ? -11.082 -13.617 26.071 1.00 60.09 363 SER A C 1
ATOM 2992 O O . SER A 1 363 ? -11.505 -12.560 25.612 1.00 60.09 363 SER A O 1
ATOM 2994 N N . ILE A 1 364 ? -11.865 -14.529 26.649 1.00 59.06 364 ILE A N 1
ATOM 2995 C CA . ILE A 1 364 ? -13.264 -14.329 27.003 1.00 59.06 364 ILE A CA 1
ATOM 2996 C C . ILE A 1 364 ? -13.315 -14.345 28.529 1.00 59.06 364 ILE A C 1
ATOM 2998 O O . ILE A 1 364 ? -13.057 -15.375 29.155 1.00 59.06 364 ILE A O 1
ATOM 3002 N N . MET A 1 365 ? -13.589 -13.194 29.146 1.00 50.16 365 MET A N 1
ATOM 3003 C CA . MET A 1 365 ? -13.884 -13.168 30.578 1.00 50.16 365 MET A CA 1
ATOM 3004 C C . MET A 1 365 ? -15.325 -13.641 30.781 1.00 50.16 365 MET A C 1
ATOM 3006 O O . MET A 1 365 ? -16.243 -13.047 30.217 1.00 50.16 365 MET A O 1
ATOM 3010 N N . ALA A 1 366 ? -15.488 -14.718 31.550 1.00 36.56 366 ALA A N 1
ATOM 3011 C CA . ALA A 1 366 ? -16.782 -15.194 32.034 1.00 36.56 366 ALA A CA 1
ATOM 3012 C C . ALA A 1 366 ? -17.343 -14.295 33.144 1.00 36.56 366 ALA A C 1
ATOM 3014 O O . ALA A 1 366 ? -16.529 -13.778 33.950 1.00 36.56 366 ALA A O 1
#

Foldseek 3Di:
DDDDPDDDDDVLVQDQAPVSLVCCQVPVVVPPDPLSNVLSVVLNVLLVLLQQCPDLDLVSNQVSLLVSLVVVVVCPPRPHDPLSCCNRHVLPRLLPDDDDPLVPDDPVSVVSVLSSLLSSLVSLLVVCLPPQLPPDPDPPDRPVSSVVSLLSLLVSLLVPDDLPDPSLVSLLSNLLSLLSNLCSQADPVLAGPHADPPSSLVSSLCSLLVDDDDADQPPNVSNLSSLLSSLSSLSSSCSNCVVPDDPVSLVSVLVSLVVQCLRWFDDPPDAQQAHDDSSLVSSLVSLLPDDDPDVVSLLVSLLSLVSLLCCLPPRNVVSCVPCPPVHPTDTYNSNNSNVSSVVSNVVSVVVDPDCVVNVVVVSDPD